Protein 4RTF (pdb70)

Solvent-accessible surface area: 15573 Å² total; per-residue (Å²): 171,6,5,0,5,20,11,11,17,31,60,0,4,6,0,0,28,82,77,64,96,40,46,27,5,41,16,75,81,63,41,132,45,3,10,3,7,0,0,6,25,173,115,50,112,50,52,16,0,67,52,0,83,82,32,6,56,95,10,96,127,40,18,8,114,30,6,24,98,56,4,35,61,145,61,54,34,92,15,104,71,86,134,25,35,0,15,62,0,2,0,76,1,0,84,19,3,40,91,4,2,31,82,108,45,68,84,110,11,85,25,0,0,0,2,2,5,24,106,17,80,116,56,40,59,87,8,3,82,56,0,0,132,85,5,50,9,100,24,59,130,27,10,28,13,10,13,0,0,2,22,16,40,55,16,84,75,62,111,43,13,0,3,2,2,16,2,20,21,14,15,1,23,0,4,3,1,52,2,59,76,114,41,117,41,89,9,59,28,32,33,62,126,0,0,2,78,44,4,20,92,72,2,11,62,24,0,13,88,90,2,86,72,110,36,64,60,64,0,68,188,40,85,138,0,18,60,72,0,88,118,4,0,79,89,1,22,106,84,3,31,99,41,123,53,5,48,0,78,22,66,133,4,32,76,121,129,80,52,75,3,92,41,101,3,60,32,65,40,9,57,156,28,5,82,69,6,18,54,95,2,89,177,12,3,92,43,0,21,71,99,29,58,38,51,44,101,84,9,49,47,0,0,23,8,4,22,13,4,126,7,29,21,1,56,91,6,2,33,115,26,5,64,51,79,113,15,44,150,76,34,55,23,44,18,0,4,0,9,0,0,0,41,21,0,23,119,81,78

Sequence (349 aa):
RAVGIDLGTTNSVVSVLEGGDPVVVANSEGSRTTPSIVAFARNGEVLVGQPAKNQAVTNVDRTVRSVKRHMGSDWSIEIDGKKYTAPEISARILMKLKRDAEAYLGEDITDAVITTPAYFNDAQRQATKDAGQIAGLNVLRIVNEPTAAALAYGLDKKEQRILVFDLGGGTFDVSLLEIGGVVEVRATSGDNHLGGDDWDQRVVDWLVDKFKGTSGIDLTKDKMAMQRLREAAEKAKIELSSSQSTSINLPYYITVDNPLFLDEQLTRAEFQRITQDLLDRTRKPFQSVIADTGISVSEIDHVVLVGGSTRMPAVTDLVKELTGGKEPNKGVNPDEVVAVGAALQAGVLK

Radius of gyration: 20.94 Å; Cα contacts (8 Å, |Δi|>4): 711; chains: 1; bounding box: 58×39×55 Å

Structure (mmCIF, N/CA/C/O backbone):
data_4RTF
#
_entry.id   4RTF
#
_cell.length_a   117.866
_cell.length_b   117.866
_cell.length_c   134.943
_cell.angle_alpha   90.00
_cell.angle_beta   90.00
_cell.angle_gamma   120.00
#
_symmetry.space_group_name_H-M   'P 64 2 2'
#
loop_
_entity.id
_entity.type
_entity.pdbx_description
1 polymer 'Chaperone protein DnaK'
2 non-polymer "ADENOSINE-5'-TRIPHOSPHATE"
3 non-polymer 'TETRAETHYLENE GLYCOL'
4 water water
#
loop_
_atom_site.group_PDB
_atom_site.id
_atom_site.type_symbol
_atom_site.label_atom_id
_atom_site.label_alt_id
_atom_site.label_comp_id
_atom_site.label_asym_id
_atom_site.label_entity_id
_atom_site.label_seq_id
_atom_site.pdbx_PDB_ins_code
_atom_site.Cartn_x
_atom_site.Cartn_y
_atom_site.Cartn_z
_atom_site.occupancy
_atom_site.B_iso_or_equiv
_atom_site.auth_seq_id
_atom_site.auth_comp_id
_atom_site.auth_asym_id
_atom_site.auth_atom_id
_atom_site.pdbx_PDB_model_num
ATOM 1 N N . ARG A 1 35 ? 55.683 -34.101 -7.436 1.00 97.89 3 ARG D N 1
ATOM 2 C CA . ARG A 1 35 ? 55.106 -33.194 -6.390 1.00 96.95 3 ARG D CA 1
ATOM 3 C C . ARG A 1 35 ? 55.554 -31.742 -6.555 1.00 95.17 3 ARG D C 1
ATOM 4 O O . ARG A 1 35 ? 54.819 -30.825 -6.168 1.00 101.18 3 ARG D O 1
ATOM 12 N N . ALA A 1 36 ? 56.772 -31.529 -7.064 1.00 87.81 4 ALA D N 1
ATOM 13 C CA . ALA A 1 36 ? 57.315 -30.175 -7.208 1.00 84.53 4 ALA D CA 1
ATOM 14 C C . ALA A 1 36 ? 56.889 -29.551 -8.556 1.00 78.97 4 ALA D C 1
ATOM 15 O O . ALA A 1 36 ? 57.237 -30.093 -9.600 1.00 75.57 4 ALA D O 1
ATOM 17 N N . VAL A 1 37 ? 56.120 -28.450 -8.552 1.00 74.96 5 VAL D N 1
ATOM 18 C CA . VAL A 1 37 ? 55.716 -27.920 -9.850 1.00 71.85 5 VAL D CA 1
ATOM 19 C C . VAL A 1 37 ? 56.004 -26.437 -10.029 1.00 72.88 5 VAL D C 1
ATOM 20 O O . VAL A 1 37 ? 55.907 -25.635 -9.074 1.00 72.18 5 VAL D O 1
ATOM 24 N N . GLY A 1 38 ? 56.373 -26.089 -11.267 1.00 72.73 6 GLY D N 1
ATOM 25 C CA . GLY A 1 38 ? 56.668 -24.695 -11.641 1.00 72.29 6 GLY D CA 1
ATOM 26 C C . GLY A 1 38 ? 55.710 -24.171 -12.705 1.00 72.27 6 GLY D C 1
ATOM 27 O O . GLY A 1 38 ? 55.284 -24.926 -13.596 1.00 75.50 6 GLY D O 1
ATOM 28 N N . ILE A 1 39 ? 55.375 -22.883 -12.631 1.00 67.36 7 ILE D N 1
ATOM 29 C CA . ILE A 1 39 ? 54.449 -22.284 -13.595 1.00 63.90 7 ILE D CA 1
ATOM 30 C C . ILE A 1 39 ? 54.879 -20.954 -14.233 1.00 62.70 7 ILE D C 1
ATOM 31 O O . ILE A 1 39 ? 55.218 -20.008 -13.512 1.00 60.71 7 ILE D O 1
ATOM 36 N N . ASP A 1 40 ? 54.896 -20.930 -15.580 1.00 59.88 8 ASP D N 1
ATOM 37 C CA . ASP A 1 40 ? 55.216 -19.745 -16.381 1.00 56.37 8 ASP D CA 1
ATOM 38 C C . ASP A 1 40 ? 53.869 -19.160 -16.730 1.00 55.83 8 ASP D C 1
ATOM 39 O O . ASP A 1 40 ? 53.149 -19.705 -17.574 1.00 56.32 8 ASP D O 1
ATOM 44 N N . LEU A 1 41 ? 53.539 -18.052 -16.079 1.00 53.62 9 LEU D N 1
ATOM 45 C CA . LEU A 1 41 ? 52.271 -17.399 -16.285 1.00 52.76 9 LEU D CA 1
ATOM 46 C C . LEU A 1 41 ? 52.588 -16.243 -17.201 1.00 52.38 9 LEU D C 1
ATOM 47 O O . LEU A 1 41 ? 52.833 -15.105 -16.738 1.00 50.93 9 LEU D O 1
ATOM 52 N N . GLY A 1 42 ? 52.584 -16.536 -18.504 1.00 50.89 10 GLY D N 1
ATOM 53 C CA . GLY A 1 42 ? 52.921 -15.548 -19.530 1.00 48.87 10 GLY D CA 1
ATOM 54 C C . GLY A 1 42 ? 51.835 -14.597 -19.993 1.00 48.88 10 GLY D C 1
ATOM 55 O O . GLY A 1 42 ? 50.644 -14.875 -19.904 1.00 50.56 10 GLY D O 1
ATOM 56 N N . THR A 1 43 ? 52.250 -13.456 -20.503 1.00 48.02 11 THR D N 1
ATOM 57 C CA . THR A 1 43 ? 51.299 -12.502 -21.036 1.00 48.02 11 THR D CA 1
ATOM 58 C C . THR A 1 43 ? 50.384 -13.197 -22.073 1.00 51.25 11 THR D C 1
ATOM 59 O O . THR A 1 43 ? 49.167 -13.098 -21.988 1.00 52.19 11 THR D O 1
ATOM 63 N N . THR A 1 44 ? 50.958 -13.942 -23.029 1.00 51.80 12 THR D N 1
ATOM 64 C CA . THR A 1 44 ? 50.124 -14.559 -24.081 1.00 50.96 12 THR D CA 1
ATOM 65 C C . THR A 1 44 ? 49.978 -16.079 -23.993 1.00 49.70 12 THR D C 1
ATOM 66 O O . THR A 1 44 ? 49.020 -16.658 -24.511 1.00 46.23 12 THR D O 1
ATOM 70 N N . ASN A 1 45 ? 50.942 -16.714 -23.340 1.00 49.01 13 ASN D N 1
ATOM 71 C CA . ASN A 1 45 ? 50.919 -18.169 -23.135 1.00 51.51 13 ASN D CA 1
ATOM 72 C C . ASN A 1 45 ? 51.503 -18.551 -21.803 1.00 52.95 13 ASN D C 1
ATOM 73 O O . ASN A 1 45 ? 52.507 -17.975 -21.356 1.00 49.73 13 ASN D O 1
ATOM 78 N N . SER A 1 46 ? 50.893 -19.568 -21.210 1.00 52.89 14 SER D N 1
ATOM 79 C CA . SER A 1 46 ? 51.352 -20.096 -19.974 1.00 54.42 14 SER D CA 1
ATOM 80 C C . SER A 1 46 ? 51.713 -21.566 -20.185 1.00 63.49 14 SER D C 1
ATOM 81 O O . SER A 1 46 ? 51.252 -22.238 -21.136 1.00 62.91 14 SER D O 1
ATOM 84 N N . VAL A 1 47 ? 52.617 -22.049 -19.348 1.00 62.00 15 VAL D N 1
ATOM 85 C CA . VAL A 1 47 ? 52.984 -23.440 -19.401 1.00 59.81 15 VAL D CA 1
ATOM 86 C C . VAL A 1 47 ? 53.327 -23.929 -18.001 1.00 66.30 15 VAL D C 1
ATOM 87 O O . VAL A 1 47 ? 53.723 -23.134 -17.139 1.00 61.59 15 VAL D O 1
ATOM 91 N N . VAL A 1 48 ? 53.145 -25.237 -17.789 1.00 69.09 16 VAL D N 1
ATOM 92 C CA . VAL A 1 48 ? 53.362 -25.843 -16.489 1.00 70.49 16 VAL D CA 1
ATOM 93 C C . VAL A 1 48 ? 54.313 -27.027 -16.508 1.00 73.98 16 VAL D C 1
ATOM 94 O O . VAL A 1 48 ? 54.120 -27.990 -17.262 1.00 78.79 16 VAL D O 1
ATOM 98 N N . SER A 1 49 ? 55.345 -26.950 -15.673 1.00 72.04 17 SER D N 1
ATOM 99 C CA . SER A 1 49 ? 56.323 -28.026 -15.592 1.00 71.85 17 SER D CA 1
ATOM 100 C C . SER A 1 49 ? 56.374 -28.700 -14.224 1.00 78.43 17 SER D C 1
ATOM 101 O O . SER A 1 49 ? 56.252 -28.038 -13.166 1.00 81.35 17 SER D O 1
ATOM 104 N N . VAL A 1 50 ? 56.564 -30.019 -14.238 1.00 80.23 18 VAL D N 1
ATOM 105 C CA . VAL A 1 50 ? 56.702 -30.782 -12.979 1.00 79.89 18 VAL D CA 1
ATOM 106 C C . VAL A 1 50 ? 58.008 -31.567 -13.068 1.00 79.08 18 VAL D C 1
ATOM 107 O O . VAL A 1 50 ? 58.461 -31.906 -14.182 1.00 74.49 18 VAL D O 1
ATOM 111 N N . LEU A 1 51 ? 58.618 -31.835 -11.913 1.00 79.94 19 LEU D N 1
ATOM 112 C CA . LEU A 1 51 ? 59.853 -32.630 -11.861 1.00 81.53 19 LEU D CA 1
ATOM 113 C C . LEU A 1 51 ? 59.552 -34.118 -11.753 1.00 85.50 19 LEU D C 1
ATOM 114 O O . LEU A 1 51 ? 58.499 -34.494 -11.256 1.00 91.98 19 LEU D O 1
ATOM 119 N N . GLU A 1 52 ? 60.462 -34.956 -12.246 1.00 87.92 20 GLU D N 1
ATOM 120 C CA . GLU A 1 52 ? 60.350 -36.416 -12.114 1.00 95.48 20 GLU D CA 1
ATOM 121 C C . GLU A 1 52 ? 61.806 -36.726 -11.968 1.00 100.17 20 GLU D C 1
ATOM 122 O O . GLU A 1 52 ? 62.589 -36.271 -12.811 1.00 102.34 20 GLU D O 1
ATOM 128 N N . GLY A 1 53 ? 62.191 -37.476 -10.929 1.00 97.49 21 GLY D N 1
ATOM 129 C CA . GLY A 1 53 ? 63.619 -37.673 -10.672 1.00 98.94 21 GLY D CA 1
ATOM 130 C C . GLY A 1 53 ? 64.048 -36.225 -10.430 1.00 106.29 21 GLY D C 1
ATOM 131 O O . GLY A 1 53 ? 63.243 -35.417 -9.936 1.00 109.84 21 GLY D O 1
ATOM 132 N N . GLY A 1 54 ? 65.274 -35.849 -10.786 1.00 104.17 22 GLY D N 1
ATOM 133 C CA . GLY A 1 54 ? 65.668 -34.440 -10.624 1.00 100.98 22 GLY D CA 1
ATOM 134 C C . GLY A 1 54 ? 65.430 -33.743 -11.959 1.00 98.61 22 GLY D C 1
ATOM 135 O O . GLY A 1 54 ? 65.997 -32.668 -12.241 1.00 90.46 22 GLY D O 1
ATOM 136 N N . ASP A 1 55 ? 64.549 -34.357 -12.756 1.00 95.46 23 ASP D N 1
ATOM 137 C CA . ASP A 1 55 ? 64.260 -33.937 -14.134 1.00 88.55 23 ASP D CA 1
ATOM 138 C C . ASP A 1 55 ? 62.910 -33.302 -14.557 1.00 81.76 23 ASP D C 1
ATOM 139 O O . ASP A 1 55 ? 61.865 -33.951 -14.539 1.00 83.23 23 ASP D O 1
ATOM 144 N N . PRO A 1 56 ? 62.970 -32.049 -15.029 1.00 73.06 24 PRO D N 1
ATOM 145 C CA . PRO A 1 56 ? 61.811 -31.309 -15.450 1.00 69.44 24 PRO D CA 1
ATOM 146 C C . PRO A 1 56 ? 61.120 -31.889 -16.679 1.00 70.35 24 PRO D C 1
ATOM 147 O O . PRO A 1 56 ? 61.763 -32.322 -17.634 1.00 73.60 24 PRO D O 1
ATOM 151 N N . VAL A 1 57 ? 59.801 -31.917 -16.615 1.00 69.96 25 VAL D N 1
ATOM 152 C CA . VAL A 1 57 ? 58.947 -32.404 -17.669 1.00 66.11 25 VAL D CA 1
ATOM 153 C C . VAL A 1 57 ? 57.916 -31.314 -17.942 1.00 66.73 25 VAL D C 1
ATOM 154 O O . VAL A 1 57 ? 57.418 -30.665 -17.017 1.00 72.60 25 VAL D O 1
ATOM 158 N N . VAL A 1 58 ? 57.632 -31.071 -19.213 1.00 64.75 26 VAL D N 1
ATOM 159 C CA . VAL A 1 58 ? 56.707 -30.030 -19.569 1.00 63.40 26 VAL D CA 1
ATOM 160 C C . VAL A 1 58 ? 55.359 -30.634 -19.927 1.00 65.45 26 VAL D C 1
ATOM 161 O O . VAL A 1 58 ? 55.189 -31.216 -20.967 1.00 67.46 26 VAL D O 1
ATOM 165 N N . VAL A 1 59 ? 54.389 -30.456 -19.051 1.00 67.05 27 VAL D N 1
ATOM 166 C CA . VAL A 1 59 ? 53.084 -31.076 -19.216 1.00 67.67 27 VAL D CA 1
ATOM 167 C C . VAL A 1 59 ? 52.289 -30.573 -20.383 1.00 65.15 27 VAL D C 1
ATOM 168 O O . VAL A 1 59 ? 52.448 -29.427 -20.785 1.00 64.89 27 VAL D O 1
ATOM 172 N N . ALA A 1 60 ? 51.473 -31.461 -20.952 1.00 67.32 28 ALA D N 1
ATOM 173 C CA . ALA A 1 60 ? 50.595 -31.117 -22.067 1.00 69.14 28 ALA D CA 1
ATOM 174 C C . ALA A 1 60 ? 49.192 -30.857 -21.540 1.00 74.62 28 ALA D C 1
ATOM 175 O O . ALA A 1 60 ? 48.690 -31.586 -20.667 1.00 77.38 28 ALA D O 1
ATOM 177 N N . ASN A 1 61 ? 48.565 -29.815 -22.078 1.00 73.15 29 ASN D N 1
ATOM 178 C CA . ASN A 1 61 ? 47.218 -29.425 -21.678 1.00 76.54 29 ASN D CA 1
ATOM 179 C C . ASN A 1 61 ? 46.191 -30.422 -22.210 1.00 77.29 29 ASN D C 1
ATOM 180 O O . ASN A 1 61 ? 46.529 -31.317 -22.985 1.00 78.07 29 ASN D O 1
ATOM 185 N N . SER A 1 62 ? 44.938 -30.247 -21.814 1.00 79.37 30 SER D N 1
ATOM 186 C CA . SER A 1 62 ? 43.862 -31.126 -22.249 1.00 84.02 30 SER D CA 1
ATOM 187 C C . SER A 1 62 ? 43.605 -31.070 -23.765 1.00 84.60 30 SER D C 1
ATOM 188 O O . SER A 1 62 ? 42.745 -31.777 -24.284 1.00 84.61 30 SER D O 1
ATOM 191 N N . GLU A 1 63 ? 44.322 -30.216 -24.478 1.00 84.27 31 GLU D N 1
ATOM 192 C CA . GLU A 1 63 ? 44.112 -30.125 -25.921 1.00 84.96 31 GLU D CA 1
ATOM 193 C C . GLU A 1 63 ? 45.301 -30.713 -26.633 1.00 77.76 31 GLU D C 1
ATOM 194 O O . GLU A 1 63 ? 45.389 -30.645 -27.854 1.00 69.93 31 GLU D O 1
ATOM 200 N N . GLY A 1 64 ? 46.231 -31.255 -25.856 1.00 73.80 32 GLY D N 1
ATOM 201 C CA . GLY A 1 64 ? 47.430 -31.850 -26.419 1.00 72.30 32 GLY D CA 1
ATOM 202 C C . GLY A 1 64 ? 48.596 -30.915 -26.699 1.00 71.55 32 GLY D C 1
ATOM 203 O O . GLY A 1 64 ? 49.512 -31.287 -27.417 1.00 71.32 32 GLY D O 1
ATOM 204 N N . SER A 1 65 ? 48.580 -29.707 -26.136 1.00 70.55 33 SER D N 1
ATOM 205 C CA . SER A 1 65 ? 49.668 -28.740 -26.337 1.00 62.84 33 SER D CA 1
ATOM 206 C C . SER A 1 65 ? 50.425 -28.405 -25.064 1.00 63.01 33 SER D C 1
ATOM 207 O O . SER A 1 65 ? 49.856 -28.346 -23.978 1.00 65.95 33 SER D O 1
ATOM 210 N N . ARG A 1 66 ? 51.717 -28.167 -25.212 1.00 60.76 34 ARG D N 1
ATOM 211 C CA . ARG A 1 66 ? 52.545 -27.782 -24.079 1.00 58.68 34 ARG D CA 1
ATOM 212 C C . ARG A 1 66 ? 52.457 -26.287 -23.752 1.00 57.29 34 ARG D C 1
ATOM 213 O O . ARG A 1 66 ? 53.127 -25.790 -22.850 1.00 57.75 34 ARG D O 1
ATOM 221 N N . THR A 1 67 ? 51.637 -25.572 -24.504 1.00 53.59 35 THR D N 1
ATOM 222 C CA . THR A 1 67 ? 51.423 -24.140 -24.296 1.00 49.06 35 THR D CA 1
ATOM 223 C C . THR A 1 67 ? 49.929 -23.935 -24.323 1.00 48.83 35 THR D C 1
ATOM 224 O O . THR A 1 67 ? 49.201 -24.480 -25.160 1.00 48.64 35 THR D O 1
ATOM 228 N N . THR A 1 68 ? 49.499 -23.109 -23.396 1.00 48.85 36 THR D N 1
ATOM 229 C CA . THR A 1 68 ? 48.142 -22.792 -23.177 1.00 50.18 36 THR D CA 1
ATOM 230 C C . THR A 1 68 ? 48.061 -21.269 -23.237 1.00 52.14 36 THR D C 1
ATOM 231 O O . THR A 1 68 ? 48.710 -20.564 -22.438 1.00 50.79 36 THR D O 1
ATOM 235 N N . PRO A 1 69 ? 47.319 -20.745 -24.234 1.00 52.23 37 PRO D N 1
ATOM 236 C CA . PRO A 1 69 ? 47.128 -19.301 -24.374 1.00 51.27 37 PRO D CA 1
ATOM 237 C C . PRO A 1 69 ? 46.568 -18.722 -23.080 1.00 51.50 37 PRO D C 1
ATOM 238 O O . PRO A 1 69 ? 45.717 -19.340 -22.449 1.00 53.80 37 PRO D O 1
ATOM 242 N N . SER A 1 70 ? 47.052 -17.554 -22.688 1.00 50.41 38 SER D N 1
ATOM 243 C CA . SER A 1 70 ? 46.596 -16.891 -21.458 1.00 47.82 38 SER D CA 1
ATOM 244 C C . SER A 1 70 ? 45.363 -16.086 -21.772 1.00 49.04 38 SER D C 1
ATOM 245 O O . SER A 1 70 ? 45.372 -14.860 -21.707 1.00 49.65 38 SER D O 1
ATOM 248 N N . ILE A 1 71 ? 44.287 -16.763 -22.122 1.00 50.38 39 ILE D N 1
ATOM 249 C CA . ILE A 1 71 ? 43.073 -16.044 -22.490 1.00 51.83 39 ILE D CA 1
ATOM 250 C C . ILE A 1 71 ? 41.913 -16.635 -21.763 1.00 54.27 39 ILE D C 1
ATOM 251 O O . ILE A 1 71 ? 41.729 -17.851 -21.772 1.00 61.33 39 ILE D O 1
ATOM 256 N N . VAL A 1 72 ? 41.095 -15.785 -21.181 1.00 54.47 40 VAL D N 1
ATOM 257 C CA . VAL A 1 72 ? 39.964 -16.267 -20.430 1.00 57.11 40 VAL D CA 1
ATOM 258 C C . VAL A 1 72 ? 38.724 -15.647 -21.034 1.00 59.49 40 VAL D C 1
ATOM 259 O O . VAL A 1 72 ? 38.740 -14.448 -21.350 1.00 58.28 40 VAL D O 1
ATOM 263 N N . ALA A 1 73 ? 37.670 -16.448 -21.232 1.00 62.75 41 ALA D N 1
ATOM 264 C CA . ALA A 1 73 ? 36.407 -15.906 -21.789 1.00 66.76 41 ALA D CA 1
ATOM 265 C C . ALA A 1 73 ? 35.100 -16.506 -21.232 1.00 71.40 41 ALA D C 1
ATOM 266 O O . ALA A 1 73 ? 35.052 -17.676 -20.842 1.00 73.53 41 ALA D O 1
ATOM 268 N N . PHE A 1 74 ? 34.045 -15.694 -21.225 1.00 74.14 42 PHE D N 1
ATOM 269 C CA . PHE A 1 74 ? 32.737 -16.099 -20.705 1.00 82.30 42 PHE D CA 1
ATOM 270 C C . PHE A 1 74 ? 31.706 -16.183 -21.805 1.00 88.10 42 PHE D C 1
ATOM 271 O O . PHE A 1 74 ? 31.319 -15.160 -22.367 1.00 91.90 42 PHE D O 1
ATOM 279 N N . ALA A 1 75 ? 31.233 -17.394 -22.086 1.00 92.59 43 ALA D N 1
ATOM 280 C CA . ALA A 1 75 ? 30.257 -17.596 -23.149 1.00 94.09 43 ALA D CA 1
ATOM 281 C C . ALA A 1 75 ? 29.013 -16.837 -22.743 1.00 97.29 43 ALA D C 1
ATOM 282 O O . ALA A 1 75 ? 28.847 -16.509 -21.566 1.00 99.46 43 ALA D O 1
ATOM 284 N N . ARG A 1 76 ? 28.171 -16.531 -23.732 1.00 98.99 44 ARG D N 1
ATOM 285 C CA . ARG A 1 76 ? 26.828 -15.993 -23.524 1.00 104.55 44 ARG D CA 1
ATOM 286 C C . ARG A 1 76 ? 25.902 -17.053 -22.946 1.00 107.60 44 ARG D C 1
ATOM 287 O O . ARG A 1 76 ? 24.915 -17.447 -23.559 1.00 111.00 44 ARG D O 1
ATOM 295 N N . ASN A 1 77 ? 26.269 -17.514 -21.758 1.00 108.10 45 ASN D N 1
ATOM 296 C CA . ASN A 1 77 ? 25.542 -18.526 -21.011 1.00 113.43 45 ASN D CA 1
ATOM 297 C C . ASN A 1 77 ? 26.089 -18.626 -19.587 1.00 114.21 45 ASN D C 1
ATOM 298 O O . ASN A 1 77 ? 25.321 -18.764 -18.628 1.00 121.06 45 ASN D O 1
ATOM 303 N N . GLY A 1 78 ? 27.410 -18.514 -19.452 1.00 109.07 46 GLY D N 1
ATOM 304 C CA . GLY A 1 78 ? 28.049 -18.582 -18.148 1.00 110.49 46 GLY D CA 1
ATOM 305 C C . GLY A 1 78 ? 29.149 -19.613 -17.997 1.00 109.80 46 GLY D C 1
ATOM 306 O O . GLY A 1 78 ? 29.706 -19.755 -16.908 1.00 111.66 46 GLY D O 1
ATOM 307 N N . GLU A 1 79 ? 29.435 -20.362 -19.065 1.00 109.49 47 GLU D N 1
ATOM 308 C CA . GLU A 1 79 ? 30.575 -21.292 -19.079 1.00 104.75 47 GLU D CA 1
ATOM 309 C C . GLU A 1 79 ? 31.876 -20.571 -19.392 1.00 94.11 47 GLU D C 1
ATOM 310 O O . GLU A 1 79 ? 31.947 -19.754 -20.306 1.00 89.35 47 GLU D O 1
ATOM 316 N N . VAL A 1 80 ? 32.887 -20.849 -18.580 1.00 88.81 48 VAL D N 1
ATOM 317 C CA . VAL A 1 80 ? 34.178 -20.215 -18.728 1.00 83.99 48 VAL D CA 1
ATOM 318 C C . VAL A 1 80 ? 35.045 -21.055 -19.635 1.00 84.57 48 VAL D C 1
ATOM 319 O O . VAL A 1 80 ? 35.183 -22.263 -19.430 1.00 91.01 48 VAL D O 1
ATOM 323 N N . LEU A 1 81 ? 35.615 -20.406 -20.643 1.00 78.97 49 LEU D N 1
ATOM 324 C CA . LEU A 1 81 ? 36.486 -21.052 -21.587 1.00 76.04 49 LEU D CA 1
ATOM 325 C C . LEU A 1 81 ? 37.850 -20.477 -21.318 1.00 74.66 49 LEU D C 1
ATOM 326 O O . LEU A 1 81 ? 38.009 -19.249 -21.199 1.00 78.25 49 LEU D O 1
ATOM 331 N N . VAL A 1 82 ? 38.840 -21.347 -21.238 1.00 68.77 50 VAL D N 1
ATOM 332 C CA . VAL A 1 82 ? 40.180 -20.893 -20.965 1.00 64.91 50 VAL D CA 1
ATOM 333 C C . VAL A 1 82 ? 41.127 -21.519 -21.976 1.00 66.92 50 VAL D C 1
ATOM 334 O O . VAL A 1 82 ? 40.992 -22.697 -22.304 1.00 69.79 50 VAL D O 1
ATOM 338 N N . GLY A 1 83 ? 42.074 -20.735 -22.479 1.00 62.98 51 GLY D N 1
ATOM 339 C CA . GLY A 1 83 ? 43.051 -21.250 -23.435 1.00 61.84 51 GLY D CA 1
ATOM 340 C C . GLY A 1 83 ? 42.631 -21.225 -24.899 1.00 62.74 51 GLY D C 1
ATOM 341 O O . GLY A 1 83 ? 41.871 -20.357 -25.350 1.00 58.05 51 GLY D O 1
ATOM 342 N N . GLN A 1 84 ? 43.114 -22.203 -25.652 1.00 63.44 52 GLN D N 1
ATOM 343 C CA . GLN A 1 84 ? 42.796 -22.252 -27.075 1.00 63.98 52 GLN D CA 1
ATOM 344 C C . GLN A 1 84 ? 41.285 -22.095 -27.383 1.00 66.22 52 GLN D C 1
ATOM 345 O O . GLN A 1 84 ? 40.924 -21.408 -28.339 1.00 64.11 52 GLN D O 1
ATOM 351 N N . PRO A 1 85 ? 40.401 -22.725 -26.574 1.00 70.26 53 PRO D N 1
ATOM 352 C CA . PRO A 1 85 ? 38.973 -22.566 -26.858 1.00 71.39 53 PRO D CA 1
ATOM 353 C C . PRO A 1 85 ? 38.522 -21.121 -26.624 1.00 72.35 53 PRO D C 1
ATOM 354 O O . PRO A 1 85 ? 37.517 -20.687 -27.195 1.00 79.86 53 PRO D O 1
ATOM 358 N N . ALA A 1 86 ? 39.269 -20.376 -25.816 1.00 64.67 54 ALA D N 1
ATOM 359 C CA . ALA A 1 86 ? 38.942 -18.980 -25.603 1.00 61.30 54 ALA D CA 1
ATOM 360 C C . ALA A 1 86 ? 39.464 -18.216 -26.817 1.00 58.04 54 ALA D C 1
ATOM 361 O O . ALA A 1 86 ? 38.747 -17.436 -27.435 1.00 57.93 54 ALA D O 1
ATOM 363 N N . LYS A 1 87 ? 40.715 -18.464 -27.181 1.00 56.04 55 LYS D N 1
ATOM 364 C CA . LYS A 1 87 ? 41.326 -17.785 -28.315 1.00 54.08 55 LYS D CA 1
ATOM 365 C C . LYS A 1 87 ? 40.516 -17.994 -29.583 1.00 56.98 55 LYS D C 1
ATOM 366 O O . LYS A 1 87 ? 40.325 -17.049 -30.352 1.00 55.74 55 LYS D O 1
ATOM 372 N N . ASN A 1 88 ? 40.001 -19.201 -29.795 1.00 57.64 56 ASN D N 1
ATOM 373 C CA . ASN A 1 88 ? 39.238 -19.430 -31.011 1.00 65.79 56 ASN D CA 1
ATOM 374 C C . ASN A 1 88 ? 38.039 -18.492 -31.203 1.00 71.73 56 ASN D C 1
ATOM 375 O O . ASN A 1 88 ? 37.684 -18.153 -32.338 1.00 72.63 56 ASN D O 1
ATOM 380 N N . GLN A 1 89 ? 37.433 -18.066 -30.097 1.00 72.11 57 GLN D N 1
ATOM 381 C CA . GLN A 1 89 ? 36.220 -17.259 -30.149 1.00 70.76 57 GLN D CA 1
ATOM 382 C C . GLN A 1 89 ? 36.384 -15.810 -29.713 1.00 70.77 57 GLN D C 1
ATOM 383 O O . GLN A 1 89 ? 35.422 -15.030 -29.716 1.00 70.00 57 GLN D O 1
ATOM 389 N N . ALA A 1 90 ? 37.610 -15.452 -29.352 1.00 69.08 58 ALA D N 1
ATOM 390 C CA . ALA A 1 90 ? 37.926 -14.089 -28.945 1.00 66.41 58 ALA D CA 1
ATOM 391 C C . ALA A 1 90 ? 37.278 -13.041 -29.834 1.00 67.86 58 ALA D C 1
ATOM 392 O O . ALA A 1 90 ? 36.715 -12.067 -29.337 1.00 73.44 58 ALA D O 1
ATOM 394 N N . VAL A 1 91 ? 37.337 -13.246 -31.145 1.00 70.14 59 VAL D N 1
ATOM 395 C CA . VAL A 1 91 ? 36.800 -12.248 -32.089 1.00 75.16 59 VAL D CA 1
ATOM 396 C C . VAL A 1 91 ? 35.259 -12.160 -32.240 1.00 78.73 59 VAL D C 1
ATOM 397 O O . VAL A 1 91 ? 34.699 -11.087 -32.487 1.00 79.05 59 VAL D O 1
ATOM 401 N N . THR A 1 92 ? 34.574 -13.278 -32.070 1.00 78.96 60 THR D N 1
ATOM 402 C CA . THR A 1 92 ? 33.124 -13.272 -32.171 1.00 78.59 60 THR D CA 1
ATOM 403 C C . THR A 1 92 ? 32.476 -12.942 -30.831 1.00 82.02 60 THR D C 1
ATOM 404 O O . THR A 1 92 ? 31.251 -12.772 -30.743 1.00 85.37 60 THR D O 1
ATOM 408 N N . ASN A 1 93 ? 33.299 -12.879 -29.786 1.00 81.46 61 ASN D N 1
ATOM 409 C CA . ASN A 1 93 ? 32.824 -12.574 -28.439 1.00 83.35 61 ASN D CA 1
ATOM 410 C C . ASN A 1 93 ? 33.808 -11.642 -27.727 1.00 83.14 61 ASN D C 1
ATOM 411 O O . ASN A 1 93 ? 34.152 -11.825 -26.555 1.00 81.42 61 ASN D O 1
ATOM 416 N N . VAL A 1 94 ? 34.236 -10.627 -28.464 1.00 84.86 62 VAL D N 1
ATOM 417 C CA . VAL A 1 94 ? 35.200 -9.634 -28.007 1.00 83.09 62 VAL D CA 1
ATOM 418 C C . VAL A 1 94 ? 34.967 -9.134 -26.582 1.00 82.48 62 VAL D C 1
ATOM 419 O O . VAL A 1 94 ? 35.862 -9.195 -25.737 1.00 82.66 62 VAL D O 1
ATOM 423 N N . ASP A 1 95 ? 33.756 -8.653 -26.337 1.00 83.00 63 ASP D N 1
ATOM 424 C CA . ASP A 1 95 ? 33.389 -8.048 -25.061 1.00 85.00 63 ASP D CA 1
ATOM 425 C C . ASP A 1 95 ? 33.433 -8.887 -23.813 1.00 85.90 63 ASP D C 1
ATOM 426 O O . ASP A 1 95 ? 33.451 -8.350 -22.707 1.00 87.58 63 ASP D O 1
ATOM 431 N N . ARG A 1 96 ? 33.436 -10.202 -23.986 1.00 80.52 64 ARG D N 1
ATOM 432 C CA . ARG A 1 96 ? 33.492 -11.105 -22.856 1.00 73.33 64 ARG D CA 1
ATOM 433 C C . ARG A 1 96 ? 34.780 -11.900 -22.861 1.00 68.69 64 ARG D C 1
ATOM 434 O O . ARG A 1 96 ? 34.876 -12.913 -22.176 1.00 69.42 64 ARG D O 1
ATOM 442 N N . THR A 1 97 ? 35.760 -11.452 -23.646 1.00 64.25 65 THR D N 1
ATOM 443 C CA . THR A 1 97 ? 37.041 -12.139 -23.757 1.00 61.20 65 THR D CA 1
ATOM 444 C C . THR A 1 97 ? 38.131 -11.206 -23.240 1.00 61.80 65 THR D C 1
ATOM 445 O O . THR A 1 97 ? 38.192 -10.027 -23.631 1.00 67.11 65 THR D O 1
ATOM 449 N N . VAL A 1 98 ? 38.984 -11.736 -22.363 1.00 58.60 66 VAL D N 1
ATOM 450 C CA . VAL A 1 98 ? 40.072 -10.983 -21.737 1.00 54.82 66 VAL D CA 1
ATOM 451 C C . VAL A 1 98 ? 41.435 -11.514 -22.170 1.00 54.16 66 VAL D C 1
ATOM 452 O O . VAL A 1 98 ? 41.789 -12.658 -21.852 1.00 58.21 66 VAL D O 1
ATOM 456 N N . ARG A 1 99 ? 42.206 -10.700 -22.875 1.00 50.92 67 ARG D N 1
ATOM 457 C CA . ARG A 1 99 ? 43.522 -11.130 -23.333 1.00 49.45 67 ARG D CA 1
ATOM 458 C C . ARG A 1 99 ? 44.528 -10.257 -22.627 1.00 50.39 67 ARG D C 1
ATOM 459 O O . ARG A 1 99 ? 44.229 -9.128 -22.294 1.00 50.47 67 AR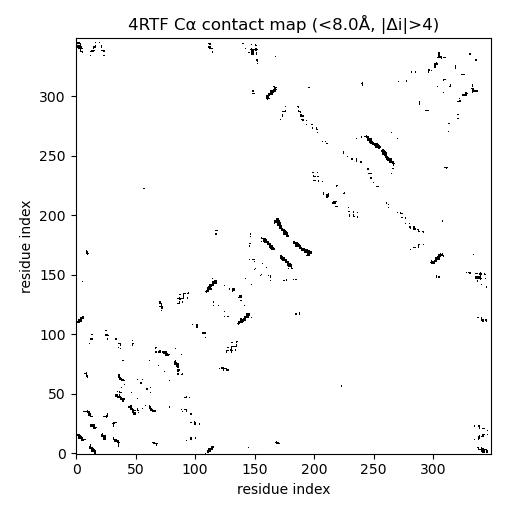G D O 1
ATOM 467 N N . SER A 1 100 ? 45.730 -10.767 -22.409 1.00 51.94 68 SER D N 1
ATOM 468 C CA . SER A 1 100 ? 46.759 -9.993 -21.730 1.00 53.40 68 SER D CA 1
ATOM 469 C C . SER A 1 100 ? 46.324 -9.446 -20.360 1.00 52.55 68 SER D C 1
ATOM 470 O O . SER A 1 100 ? 46.748 -8.368 -19.933 1.00 51.68 68 SER D O 1
ATOM 473 N N . VAL A 1 101 ? 45.474 -10.181 -19.658 1.00 55.72 69 VAL D N 1
ATOM 474 C CA . VAL A 1 101 ? 45.110 -9.757 -18.293 1.00 56.21 69 VAL D CA 1
ATOM 475 C C . VAL A 1 101 ? 46.398 -9.534 -17.467 1.00 54.50 69 VAL D C 1
ATOM 476 O O . VAL A 1 101 ? 46.426 -8.680 -16.589 1.00 55.84 69 VAL D O 1
ATOM 480 N N . LYS A 1 102 ? 47.475 -10.258 -17.776 1.00 51.45 70 LYS D N 1
ATOM 481 C CA . LYS A 1 102 ? 48.743 -10.056 -17.051 1.00 52.64 70 LYS D CA 1
ATOM 482 C C . LYS A 1 102 ? 49.190 -8.594 -17.043 1.00 55.52 70 LYS D C 1
ATOM 483 O O . LYS A 1 102 ? 49.772 -8.124 -16.075 1.00 62.14 70 LYS D O 1
ATOM 489 N N . ARG A 1 103 ? 48.899 -7.843 -18.096 1.00 57.86 71 ARG D N 1
ATOM 490 C CA . ARG A 1 103 ? 49.286 -6.425 -18.086 1.00 56.94 71 ARG D CA 1
ATOM 491 C C . ARG A 1 103 ? 48.579 -5.605 -17.009 1.00 61.17 71 ARG D C 1
ATOM 492 O O . ARG A 1 103 ? 48.986 -4.481 -16.742 1.00 64.58 71 ARG D O 1
ATOM 500 N N . HIS A 1 104 ? 47.549 -6.166 -16.371 1.00 63.66 72 HIS D N 1
ATOM 501 C CA . HIS A 1 104 ? 46.759 -5.419 -15.390 1.00 61.65 72 HIS D CA 1
ATOM 502 C C . HIS A 1 104 ? 47.021 -5.766 -13.943 1.00 65.85 72 HIS D C 1
ATOM 503 O O . HIS A 1 104 ? 46.673 -5.020 -13.042 1.00 74.02 72 HIS D O 1
ATOM 510 N N . MET A 1 105 ? 47.677 -6.885 -13.724 1.00 64.33 73 MET D N 1
ATOM 511 C CA . MET A 1 105 ? 47.909 -7.402 -12.394 1.00 63.51 73 MET D CA 1
ATOM 512 C C . MET A 1 105 ? 48.073 -6.509 -11.181 1.00 71.05 73 MET D C 1
ATOM 513 O O . MET A 1 105 ? 47.315 -6.642 -10.199 1.00 79.45 73 MET D O 1
ATOM 518 N N . GLY A 1 106 ? 49.011 -5.578 -11.193 1.00 70.29 74 GLY D N 1
ATOM 519 C CA . GLY A 1 106 ? 49.104 -4.753 -9.962 1.00 74.50 74 GLY D CA 1
ATOM 520 C C . GLY A 1 106 ? 48.113 -3.609 -9.932 1.00 73.34 74 GLY D C 1
ATOM 521 O O . GLY A 1 106 ? 48.450 -2.545 -9.455 1.00 78.16 74 GLY D O 1
ATOM 522 N N . SER A 1 107 ? 46.888 -3.837 -10.413 1.00 75.21 75 SER D N 1
ATOM 523 C CA . SER A 1 107 ? 45.873 -2.787 -10.514 1.00 75.44 75 SER D CA 1
ATOM 524 C C . SER A 1 107 ? 44.543 -3.118 -9.916 1.00 81.51 75 SER D C 1
ATOM 525 O O . SER A 1 107 ? 44.304 -4.232 -9.458 1.00 88.38 75 SER D O 1
ATOM 528 N N . ASP A 1 108 ? 43.660 -2.126 -9.996 1.00 86.31 76 ASP D N 1
ATOM 529 C CA . ASP A 1 108 ? 42.297 -2.219 -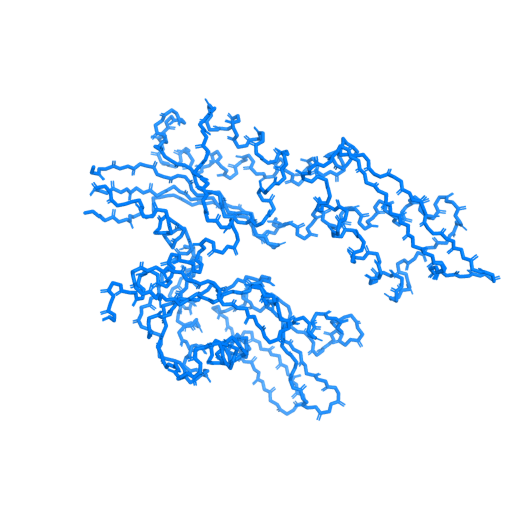9.510 1.00 84.80 76 ASP D CA 1
ATOM 530 C C . ASP A 1 108 ? 41.405 -2.504 -10.710 1.00 83.41 76 ASP D C 1
ATOM 531 O O . ASP A 1 108 ? 40.175 -2.413 -10.607 1.00 83.09 76 ASP D O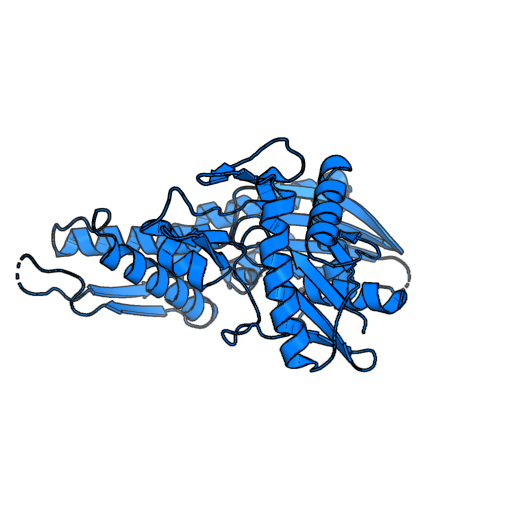 1
ATOM 536 N N . TRP A 1 109 ? 42.049 -2.800 -11.849 1.00 76.54 77 TRP D N 1
ATOM 537 C CA . TRP A 1 109 ? 41.369 -3.156 -13.097 1.00 74.74 77 TRP D CA 1
ATOM 538 C C . TRP A 1 109 ? 40.354 -4.254 -12.811 1.00 75.79 77 TRP D C 1
ATOM 539 O O . TRP A 1 109 ? 40.558 -5.069 -11.904 1.00 80.43 77 TRP D O 1
ATOM 550 N N . SER A 1 110 ? 39.272 -4.287 -13.579 1.00 73.57 78 SER D N 1
ATOM 551 C CA . SER A 1 110 ? 38.255 -5.308 -13.391 1.00 75.06 78 SER D CA 1
ATOM 552 C C . SER A 1 110 ? 37.365 -5.347 -14.596 1.00 74.91 78 SER D C 1
ATOM 553 O O . SER A 1 110 ? 37.285 -4.385 -15.359 1.00 74.75 78 SER D O 1
ATOM 556 N N . ILE A 1 111 ? 36.672 -6.456 -14.759 1.00 77.17 79 ILE D N 1
ATOM 557 C CA . ILE A 1 111 ? 35.758 -6.574 -15.875 1.00 81.06 79 ILE D CA 1
ATOM 558 C C . ILE A 1 111 ? 34.422 -7.052 -15.370 1.00 88.15 79 ILE D C 1
ATOM 559 O O . ILE A 1 111 ? 34.348 -7.993 -14.573 1.00 90.75 79 ILE D O 1
ATOM 564 N N . GLU A 1 112 ? 33.365 -6.397 -15.830 1.00 94.56 80 GLU D N 1
ATOM 565 C CA . GLU A 1 112 ? 32.041 -6.760 -15.376 1.00 98.47 80 GLU D CA 1
ATOM 566 C C . GLU A 1 112 ? 31.323 -7.739 -16.289 1.00 94.70 80 GLU D C 1
ATOM 567 O O . GLU A 1 112 ? 30.927 -7.396 -17.397 1.00 90.51 80 GLU D O 1
ATOM 573 N N . ILE A 1 113 ? 31.178 -8.967 -15.803 1.00 92.81 81 ILE D N 1
ATOM 574 C CA . ILE A 1 113 ? 30.480 -10.018 -16.527 1.00 92.58 81 ILE D CA 1
ATOM 575 C C . ILE A 1 113 ? 29.144 -10.307 -15.880 1.00 96.87 81 ILE D C 1
ATOM 576 O O . ILE A 1 113 ? 29.057 -11.070 -14.912 1.00 97.56 81 ILE D O 1
ATOM 580 N N . ASP A 1 114 ? 28.108 -9.680 -16.430 1.00 100.10 82 ASP D N 1
ATOM 581 C CA . ASP A 1 114 ? 26.753 -9.829 -15.934 1.00 106.21 82 ASP D CA 1
ATOM 582 C C . ASP A 1 114 ? 27.052 -9.588 -14.469 1.00 110.96 82 ASP D C 1
ATOM 583 O O . ASP A 1 114 ? 27.519 -8.516 -14.082 1.00 112.89 82 ASP D O 1
ATOM 588 N N . GLY A 1 115 ? 26.821 -10.622 -13.668 1.00 112.67 83 GLY D N 1
ATOM 589 C CA . GLY A 1 115 ? 26.778 -10.533 -12.224 1.00 114.90 83 GLY D CA 1
ATOM 590 C C . GLY A 1 115 ? 27.951 -9.927 -11.471 1.00 112.24 83 GLY D C 1
ATOM 591 O O . GLY A 1 115 ? 27.764 -8.963 -10.724 1.00 111.91 83 GLY D O 1
ATOM 592 N N . LYS A 1 116 ? 29.163 -10.446 -11.675 1.00 103.75 84 LYS D N 1
ATOM 593 C CA . LYS A 1 116 ? 30.284 -9.960 -10.867 1.00 102.02 84 LYS D CA 1
ATOM 594 C C . LYS A 1 116 ? 31.527 -9.391 -11.522 1.00 97.40 84 LYS D C 1
ATOM 595 O O . LYS A 1 116 ? 31.769 -9.585 -12.711 1.00 96.78 84 LYS D O 1
ATOM 599 N N . LYS A 1 117 ? 32.284 -8.658 -10.702 1.00 96.03 85 LYS D N 1
ATOM 600 C CA . LYS A 1 117 ? 33.558 -8.087 -11.077 1.00 93.11 85 LYS D CA 1
ATOM 601 C C . LYS A 1 117 ? 34.600 -9.154 -10.851 1.00 92.78 85 LYS D C 1
ATOM 602 O O . LYS A 1 117 ? 34.501 -9.943 -9.917 1.00 96.58 85 LYS D O 1
ATOM 608 N N . TYR A 1 118 ? 35.587 -9.186 -11.733 1.00 88.38 86 TYR D N 1
ATOM 609 C CA . TYR A 1 118 ? 36.682 -10.098 -11.618 1.00 84.29 86 TYR D CA 1
ATOM 610 C C . TYR A 1 118 ? 37.913 -9.227 -11.661 1.00 80.75 86 TYR D C 1
ATOM 611 O O . TYR A 1 118 ? 38.119 -8.465 -12.611 1.00 73.71 86 TYR D O 1
ATOM 620 N N . THR A 1 119 ? 38.694 -9.310 -10.595 1.00 81.83 87 THR D N 1
ATOM 621 C CA . THR A 1 119 ? 39.923 -8.572 -10.479 1.00 79.46 87 THR D CA 1
ATOM 622 C C . THR A 1 119 ? 40.939 -9.353 -11.298 1.00 77.09 87 THR D C 1
ATOM 623 O O . THR A 1 119 ? 40.738 -10.538 -11.600 1.00 76.92 87 THR D O 1
ATOM 625 N N . ALA A 1 120 ? 42.025 -8.702 -11.695 1.00 75.61 88 ALA D N 1
ATOM 626 C CA . ALA A 1 120 ? 43.028 -9.401 -12.493 1.00 67.72 88 ALA D CA 1
ATOM 627 C C . ALA A 1 120 ? 43.460 -10.714 -11.834 1.00 67.66 88 ALA D C 1
ATOM 628 O O . ALA A 1 120 ? 43.601 -11.735 -12.528 1.00 70.87 88 ALA D O 1
ATOM 630 N N . PRO A 1 121 ? 43.656 -10.720 -10.500 1.00 69.84 89 PRO D N 1
ATOM 631 C CA . PRO A 1 121 ? 44.048 -12.017 -9.947 1.00 68.73 89 PRO D CA 1
ATOM 632 C C . PRO A 1 121 ? 42.989 -13.094 -10.141 1.00 68.02 89 PRO D C 1
ATOM 633 O O . PRO A 1 121 ? 43.348 -14.244 -10.397 1.00 67.23 89 PRO D O 1
ATOM 637 N N . GLU A 1 122 ? 41.716 -12.717 -10.090 1.00 69.11 90 GLU D N 1
ATOM 638 C CA . GLU A 1 122 ? 40.628 -13.665 -10.272 1.00 73.22 90 GLU D CA 1
ATOM 639 C C . GLU A 1 122 ? 40.690 -14.258 -11.664 1.00 72.81 90 GLU D C 1
ATOM 640 O O . GLU A 1 122 ? 40.517 -15.472 -11.846 1.00 74.39 90 GLU D O 1
ATOM 646 N N . ILE A 1 123 ? 40.982 -13.412 -12.649 1.00 70.91 91 ILE D N 1
ATOM 647 C CA . ILE A 1 123 ? 41.104 -13.888 -14.031 1.00 68.64 91 ILE D CA 1
ATOM 648 C C . ILE A 1 123 ? 42.314 -14.796 -14.250 1.00 67.36 91 ILE D C 1
ATOM 649 O O . ILE A 1 123 ? 42.182 -15.889 -14.796 1.00 67.36 91 ILE D O 1
ATOM 654 N N . SER A 1 124 ? 43.489 -14.357 -13.814 1.00 65.47 92 SER D N 1
ATOM 655 C CA . SER A 1 124 ? 44.674 -15.189 -13.975 1.00 63.64 92 SER D CA 1
ATOM 656 C C . SER A 1 124 ? 44.393 -16.563 -13.367 1.00 66.01 92 SER D C 1
ATOM 657 O O . SER A 1 124 ? 44.705 -17.606 -13.959 1.00 64.81 92 SER D O 1
ATOM 660 N N . ALA A 1 125 ? 43.760 -16.547 -12.198 1.00 67.39 93 ALA D N 1
ATOM 661 C CA . ALA A 1 125 ? 43.441 -17.760 -11.502 1.00 71.08 93 ALA D CA 1
ATOM 662 C C . ALA A 1 125 ? 42.824 -18.762 -12.457 1.00 69.94 93 ALA D C 1
ATOM 663 O O . ALA A 1 125 ? 43.226 -19.931 -12.489 1.00 69.92 93 ALA D O 1
ATOM 665 N N . ARG A 1 126 ? 41.885 -18.315 -13.272 1.00 68.59 94 ARG D N 1
ATOM 666 C CA . ARG A 1 126 ? 41.283 -19.263 -14.185 1.00 70.69 94 ARG D CA 1
ATOM 667 C C . ARG A 1 126 ? 42.257 -19.989 -15.112 1.00 66.93 94 ARG D C 1
ATOM 668 O O . ARG A 1 126 ? 42.088 -21.187 -15.416 1.00 65.89 94 ARG D O 1
ATOM 676 N N . ILE A 1 127 ? 43.321 -19.300 -15.498 1.00 62.55 95 ILE D N 1
ATOM 677 C CA . ILE A 1 127 ? 44.278 -19.993 -16.336 1.00 61.21 95 ILE D CA 1
ATOM 678 C C . ILE A 1 127 ? 45.002 -20.983 -15.408 1.00 62.46 95 ILE D C 1
ATOM 679 O O . ILE A 1 127 ? 45.347 -22.091 -15.817 1.00 64.21 95 ILE D O 1
ATOM 683 N N . LEU A 1 128 ? 45.199 -20.607 -14.149 1.00 63.13 96 LEU D N 1
ATOM 684 C CA . LEU A 1 128 ? 45.880 -21.505 -13.227 1.00 67.19 96 LEU D CA 1
ATOM 685 C C . LEU A 1 128 ? 45.021 -22.739 -12.952 1.00 73.19 96 LEU D C 1
ATOM 686 O O . LEU A 1 128 ? 45.526 -23.869 -12.879 1.00 70.56 96 LEU D O 1
ATOM 691 N N . MET A 1 129 ? 43.716 -22.525 -12.816 1.00 76.43 97 MET D N 1
ATOM 692 C CA . MET A 1 129 ? 42.817 -23.642 -12.613 1.00 80.90 97 MET D CA 1
ATOM 693 C C . MET A 1 129 ? 42.885 -24.575 -13.822 1.00 81.60 97 MET D C 1
ATOM 694 O O . MET A 1 129 ? 42.930 -25.793 -13.660 1.00 89.62 97 MET D O 1
ATOM 699 N N . LYS A 1 130 ? 42.902 -24.041 -15.034 1.00 78.65 98 LYS D N 1
ATOM 700 C CA . LYS A 1 130 ? 43.003 -24.967 -16.156 1.00 80.98 98 LYS D CA 1
ATOM 701 C C . LYS A 1 130 ? 44.347 -25.681 -16.189 1.00 79.93 98 LYS D C 1
ATOM 702 O O . LYS A 1 130 ? 44.399 -26.876 -16.455 1.00 87.48 98 LYS D O 1
ATOM 708 N N . LEU A 1 131 ? 45.431 -24.978 -15.901 1.00 76.21 99 LEU D N 1
ATOM 709 C CA . LEU A 1 131 ? 46.726 -25.648 -15.884 1.00 75.82 99 LEU D CA 1
ATOM 710 C C . LEU A 1 131 ? 46.732 -26.700 -14.802 1.00 81.47 99 LEU D C 1
ATOM 711 O O . LEU A 1 131 ? 47.366 -27.740 -14.948 1.00 90.06 99 LEU D O 1
ATOM 716 N N . LYS A 1 132 ? 46.015 -26.427 -13.715 1.00 83.96 100 LYS D N 1
ATOM 717 C CA . LYS A 1 132 ? 45.931 -27.356 -12.591 1.00 86.71 100 LYS D CA 1
ATOM 718 C C . LYS A 1 132 ? 45.204 -28.644 -13.001 1.00 89.41 100 LYS D C 1
ATOM 719 O O . LYS A 1 132 ? 45.792 -29.725 -12.936 1.00 89.42 100 LYS D O 1
ATOM 725 N N . ARG A 1 133 ? 43.953 -28.528 -13.461 1.00 89.40 101 ARG D N 1
ATOM 726 C CA . ARG A 1 133 ? 43.200 -29.703 -13.898 1.00 92.57 101 ARG D CA 1
ATOM 727 C C . ARG A 1 133 ? 44.013 -30.489 -14.954 1.00 94.96 101 ARG D C 1
ATOM 728 O O . ARG A 1 133 ? 44.003 -31.733 -14.943 1.00 102.27 101 ARG D O 1
ATOM 734 N N . ASP A 1 134 ? 44.737 -29.775 -15.828 1.00 84.90 102 ASP D N 1
ATOM 735 C CA . ASP A 1 134 ? 45.522 -30.428 -16.876 1.00 85.18 102 ASP D CA 1
ATOM 736 C C . ASP A 1 134 ? 46.755 -31.175 -16.362 1.00 90.71 102 ASP D C 1
ATOM 737 O O . ASP A 1 134 ? 47.041 -32.280 -16.834 1.00 98.12 102 ASP D O 1
ATOM 740 N N . ALA A 1 135 ? 47.475 -30.609 -15.398 1.00 89.03 103 ALA D N 1
ATOM 741 C CA . ALA A 1 135 ? 48.666 -31.299 -14.876 1.00 92.31 103 ALA D CA 1
ATOM 742 C C . ALA A 1 135 ? 48.315 -32.474 -13.944 1.00 100.12 103 ALA D C 1
ATOM 743 O O . ALA A 1 135 ? 49.109 -33.411 -13.753 1.00 101.19 103 ALA D O 1
ATOM 745 N N . GLU A 1 136 ? 47.128 -32.414 -13.351 1.00 99.76 104 GLU D N 1
ATOM 746 C CA . GLU A 1 136 ? 46.676 -33.485 -12.490 1.00 99.09 104 GLU D CA 1
ATOM 747 C C . GLU A 1 136 ? 46.446 -34.694 -13.365 1.00 99.75 104 GLU D C 1
ATOM 748 O O . GLU A 1 136 ? 46.946 -35.772 -13.078 1.00 103.50 104 GLU D O 1
ATOM 754 N N . ALA A 1 137 ? 45.727 -34.485 -14.463 1.00 98.07 105 ALA D N 1
ATOM 755 C CA . ALA A 1 137 ? 45.421 -35.544 -15.419 1.00 100.69 105 ALA D CA 1
ATOM 756 C C . ALA A 1 137 ? 46.667 -36.338 -15.816 1.00 100.87 105 ALA D C 1
ATOM 757 O O . ALA A 1 137 ? 46.667 -37.568 -15.776 1.00 107.55 105 ALA D O 1
ATOM 759 N N . TYR A 1 138 ? 47.724 -35.628 -16.193 1.00 96.75 106 TYR D N 1
ATOM 760 C CA . TYR A 1 138 ? 48.974 -36.259 -16.594 1.00 95.85 106 TYR D CA 1
ATOM 761 C C . TYR A 1 138 ? 49.640 -37.073 -15.483 1.00 101.73 106 TYR D C 1
ATOM 762 O O . TYR A 1 138 ? 50.141 -38.166 -15.751 1.00 112.01 106 TYR D O 1
ATOM 771 N N . LEU A 1 139 ? 49.656 -36.545 -14.260 1.00 99.09 107 LEU D N 1
ATOM 772 C CA . LEU A 1 139 ? 50.255 -37.246 -13.115 1.00 102.68 107 LEU D CA 1
ATOM 773 C C . LEU A 1 139 ? 49.307 -38.248 -12.457 1.00 113.45 107 LEU D C 1
ATOM 774 O O . LEU A 1 139 ? 49.746 -39.136 -11.714 1.00 117.15 107 LEU D O 1
ATOM 779 N N . GLY A 1 140 ? 48.010 -38.092 -12.714 1.00 118.83 108 GLY D N 1
ATOM 780 C CA . GLY A 1 140 ? 46.997 -38.946 -12.103 1.00 125.37 108 GLY D CA 1
ATOM 781 C C . GLY A 1 140 ? 46.724 -38.490 -10.673 1.00 130.20 108 GLY D C 1
ATOM 782 O O . GLY A 1 140 ? 45.597 -38.591 -10.191 1.00 140.31 108 GLY D O 1
ATOM 783 N N . GLU A 1 141 ? 47.754 -37.965 -10.004 1.00 123.59 109 GLU D N 1
ATOM 784 C CA . GLU A 1 141 ? 47.663 -37.502 -8.614 1.00 119.38 109 GLU D CA 1
ATOM 785 C C . GLU A 1 141 ? 47.162 -36.046 -8.542 1.00 116.66 109 GLU D C 1
ATOM 786 O O . GLU A 1 141 ? 46.711 -35.489 -9.540 1.00 115.89 109 GLU D O 1
ATOM 792 N N . ASP A 1 142 ? 47.234 -35.446 -7.354 1.00 118.56 110 ASP D N 1
ATOM 793 C CA . ASP A 1 142 ? 46.846 -34.039 -7.152 1.00 113.33 110 ASP D CA 1
ATOM 794 C C . ASP A 1 142 ? 47.965 -33.092 -6.730 1.00 108.12 110 ASP D C 1
ATOM 795 O O . ASP A 1 142 ? 48.994 -33.504 -6.166 1.00 103.59 110 ASP D O 1
ATOM 800 N N . ILE A 1 143 ? 47.717 -31.814 -7.028 1.00 102.77 111 ILE D N 1
ATOM 801 C CA . ILE A 1 143 ? 48.637 -30.725 -6.789 1.00 99.19 111 ILE D CA 1
ATOM 802 C C . ILE A 1 143 ? 48.040 -29.559 -6.022 1.00 100.52 111 ILE D C 1
ATOM 803 O O . ILE A 1 143 ? 46.865 -29.227 -6.191 1.00 101.60 111 ILE D O 1
ATOM 807 N N . THR A 1 144 ? 48.862 -28.936 -5.186 1.00 99.13 112 THR D N 1
ATOM 808 C CA . THR A 1 144 ? 48.406 -27.913 -4.251 1.00 99.94 112 THR D CA 1
ATOM 809 C C . THR A 1 144 ? 49.481 -26.853 -4.022 1.00 97.78 112 THR D C 1
ATOM 810 O O . THR A 1 144 ? 49.225 -25.850 -3.366 1.00 98.20 112 THR D O 1
ATOM 814 N N . ASP A 1 145 ? 50.680 -27.075 -4.557 1.00 96.24 113 ASP D N 1
ATOM 815 C CA . ASP A 1 145 ? 51.810 -26.155 -4.348 1.00 96.48 113 ASP D CA 1
ATOM 816 C C . ASP A 1 145 ? 52.704 -25.955 -5.589 1.00 93.20 113 ASP D C 1
ATOM 817 O O . ASP A 1 145 ? 53.121 -26.948 -6.229 1.00 94.99 113 ASP D O 1
ATOM 822 N N . ALA A 1 146 ? 53.034 -24.692 -5.895 1.00 82.63 114 ALA D N 1
ATOM 823 C CA . ALA A 1 146 ? 53.856 -24.358 -7.079 1.00 77.75 114 ALA D CA 1
ATOM 824 C C . ALA A 1 146 ? 54.734 -23.108 -6.977 1.00 77.33 114 ALA D C 1
ATOM 825 O O . ALA A 1 146 ? 54.436 -22.167 -6.209 1.00 79.98 114 ALA D O 1
ATOM 827 N N . VAL A 1 147 ? 55.840 -23.097 -7.722 1.00 72.50 115 VAL D N 1
ATOM 828 C CA . VAL A 1 147 ? 56.661 -21.879 -7.767 1.00 70.42 115 VAL D CA 1
ATOM 829 C C . VAL A 1 147 ? 56.171 -21.133 -8.975 1.00 66.51 115 VAL D C 1
ATOM 830 O O . VAL A 1 147 ? 56.020 -21.749 -10.014 1.00 65.78 115 VAL D O 1
ATOM 834 N N . ILE A 1 148 ? 55.895 -19.835 -8.865 1.00 66.60 116 ILE D N 1
ATOM 835 C CA . ILE A 1 148 ? 55.456 -19.115 -10.070 1.00 63.57 116 ILE D CA 1
ATOM 836 C C . ILE A 1 148 ? 56.392 -18.015 -10.455 1.00 62.21 116 ILE D C 1
ATOM 837 O O . ILE A 1 148 ? 56.869 -17.250 -9.604 1.00 63.65 116 ILE D O 1
ATOM 842 N N . THR A 1 149 ? 56.638 -17.927 -11.752 1.00 59.14 117 THR D N 1
ATOM 843 C CA . THR A 1 149 ? 57.520 -16.901 -12.246 1.00 56.41 117 THR D CA 1
ATOM 844 C C . THR A 1 149 ? 56.771 -15.636 -12.510 1.00 51.95 117 THR D C 1
ATOM 845 O O . THR A 1 149 ? 55.577 -15.645 -12.753 1.00 48.77 117 THR D O 1
ATOM 849 N N . THR A 1 150 ? 57.550 -14.566 -12.525 1.00 52.68 118 THR D N 1
ATOM 850 C CA . THR A 1 150 ? 57.120 -13.182 -12.664 1.00 54.07 118 THR D CA 1
ATOM 851 C C . THR A 1 150 ? 58.158 -12.391 -13.435 1.00 53.34 118 THR D C 1
ATOM 852 O O . THR A 1 150 ? 59.325 -12.743 -13.407 1.00 59.16 118 THR D O 1
ATOM 856 N N . PRO A 1 151 ? 57.767 -11.331 -14.136 1.00 50.00 119 PRO D N 1
ATOM 857 C CA . PRO A 1 151 ? 58.884 -10.698 -14.832 1.00 49.70 119 PRO D CA 1
ATOM 858 C C . PRO A 1 151 ? 59.716 -9.956 -13.813 1.00 51.44 119 PRO D C 1
ATOM 859 O O . PRO A 1 151 ? 59.161 -9.500 -12.816 1.00 51.20 119 PRO D O 1
ATOM 863 N N . ALA A 1 152 ? 61.014 -9.799 -14.065 1.00 50.81 120 ALA D N 1
ATOM 864 C CA . ALA A 1 152 ? 61.867 -9.060 -13.130 1.00 52.63 120 ALA D CA 1
ATOM 865 C C . ALA A 1 152 ? 61.405 -7.635 -12.776 1.00 56.30 120 ALA D C 1
ATOM 866 O O . ALA A 1 152 ? 61.562 -7.220 -11.620 1.00 63.71 120 ALA D O 1
ATOM 868 N N . TYR A 1 153 ? 60.837 -6.878 -13.706 1.00 55.17 121 TYR D N 1
ATOM 869 C CA . TYR A 1 153 ? 60.407 -5.489 -13.342 1.00 59.78 121 TYR D CA 1
ATOM 870 C C . TYR A 1 153 ? 59.134 -5.367 -12.518 1.00 63.99 121 TYR D C 1
ATOM 871 O O . TYR A 1 153 ? 58.701 -4.257 -12.218 1.00 72.43 121 TYR D O 1
ATOM 880 N N . PHE A 1 154 ? 58.479 -6.484 -12.229 1.00 65.12 122 PHE D N 1
ATOM 881 C CA . PHE A 1 154 ? 57.300 -6.446 -11.376 1.00 63.90 122 PHE D CA 1
ATOM 882 C C . PHE A 1 154 ? 57.593 -5.772 -10.041 1.00 65.89 122 PHE D C 1
ATOM 883 O O . PHE A 1 154 ? 58.747 -5.607 -9.678 1.00 65.26 122 PHE D O 1
ATOM 891 N N . ASN A 1 155 ? 56.554 -5.311 -9.349 1.00 69.51 123 ASN D N 1
ATOM 892 C CA . ASN A 1 155 ? 56.727 -4.704 -8.027 1.00 65.99 123 ASN D CA 1
ATOM 893 C C . ASN A 1 155 ? 55.929 -5.538 -7.046 1.00 68.09 123 ASN D C 1
ATOM 894 O O . ASN A 1 155 ? 55.241 -6.487 -7.434 1.00 63.47 123 ASN D O 1
ATOM 899 N N . ASP A 1 156 ? 55.967 -5.151 -5.783 1.00 73.01 124 ASP D N 1
ATOM 900 C CA . ASP A 1 156 ? 55.291 -5.925 -4.773 1.00 74.27 124 ASP D CA 1
ATOM 901 C C . ASP A 1 156 ? 53.803 -6.105 -4.992 1.00 73.74 124 ASP D C 1
ATOM 902 O O . ASP A 1 156 ? 53.253 -7.190 -4.778 1.00 70.13 124 ASP D O 1
ATOM 907 N N . ALA A 1 157 ? 53.156 -5.048 -5.453 1.00 75.01 125 ALA D N 1
ATOM 908 C CA . ALA A 1 157 ? 51.735 -5.116 -5.721 1.00 77.60 125 ALA D CA 1
ATOM 909 C C . ALA A 1 157 ? 51.478 -6.210 -6.735 1.00 78.49 125 ALA D C 1
ATOM 910 O O . ALA A 1 157 ? 50.572 -7.030 -6.599 1.00 83.07 125 ALA D O 1
ATOM 912 N N . GLN A 1 158 ? 52.339 -6.230 -7.736 1.00 75.68 126 GLN D N 1
ATOM 913 C CA . GLN A 1 158 ? 52.226 -7.154 -8.827 1.00 70.92 126 GLN D CA 1
ATOM 914 C C . GLN A 1 158 ? 52.571 -8.564 -8.449 1.00 70.86 126 GLN D C 1
ATOM 915 O O . GLN A 1 158 ? 51.867 -9.508 -8.810 1.00 75.91 126 GLN D O 1
ATOM 921 N N . ARG A 1 159 ? 53.646 -8.728 -7.711 1.00 71.28 127 ARG D N 1
ATOM 922 C CA . ARG A 1 159 ? 54.020 -10.072 -7.301 1.00 69.73 127 ARG D CA 1
ATOM 923 C C . ARG A 1 159 ? 52.888 -10.635 -6.478 1.00 69.94 127 ARG D C 1
ATOM 924 O O . ARG A 1 159 ? 52.450 -11.768 -6.661 1.00 69.98 127 ARG D O 1
ATOM 932 N N . GLN A 1 160 ? 52.370 -9.782 -5.618 1.00 71.92 128 GLN D N 1
ATOM 933 C CA . GLN A 1 160 ? 51.292 -10.140 -4.730 1.00 74.58 128 GLN D CA 1
ATOM 934 C C . GLN A 1 160 ? 50.034 -10.526 -5.504 1.00 72.71 128 GLN D C 1
ATOM 935 O O . GLN A 1 160 ? 49.390 -11.546 -5.195 1.00 72.41 128 GLN D O 1
ATOM 941 N N . ALA A 1 161 ? 49.683 -9.710 -6.501 1.00 68.92 129 ALA D N 1
ATOM 942 C CA . ALA A 1 161 ? 48.506 -9.999 -7.306 1.00 67.07 129 ALA D CA 1
ATOM 943 C C . ALA A 1 161 ? 48.701 -11.395 -7.862 1.00 67.27 129 ALA D C 1
ATOM 944 O O . ALA A 1 161 ? 47.748 -12.160 -7.999 1.00 69.50 129 ALA D O 1
ATOM 946 N N . THR A 1 162 ? 49.955 -11.750 -8.113 1.00 64.64 130 THR D N 1
ATOM 947 C CA . THR A 1 162 ? 50.242 -13.060 -8.658 1.00 67.82 130 THR D CA 1
ATOM 948 C C . THR A 1 162 ? 49.977 -14.136 -7.611 1.00 69.97 130 THR D C 1
ATOM 949 O O . THR A 1 162 ? 49.296 -15.107 -7.911 1.00 71.91 130 THR D O 1
ATOM 953 N N . LYS A 1 163 ? 50.456 -13.956 -6.378 1.00 74.80 131 LYS D N 1
ATOM 954 C CA . LYS A 1 163 ? 50.183 -14.952 -5.291 1.00 75.20 131 LYS D CA 1
ATOM 955 C C . LYS A 1 163 ? 48.702 -15.112 -5.042 1.00 73.91 131 LYS D C 1
ATOM 956 O O . LYS A 1 163 ? 48.242 -16.174 -4.704 1.00 75.23 131 LYS D O 1
ATOM 962 N N . ASP A 1 164 ? 47.966 -14.024 -5.184 1.00 75.43 132 ASP D N 1
ATOM 963 C CA . ASP A 1 164 ? 46.540 -14.031 -4.964 1.00 79.46 132 ASP D CA 1
ATOM 964 C C . ASP A 1 164 ? 45.817 -14.935 -5.921 1.00 78.93 132 ASP D C 1
ATOM 965 O O . ASP A 1 164 ? 44.945 -15.731 -5.548 1.00 81.31 132 ASP D O 1
ATOM 970 N N . ALA A 1 165 ? 46.184 -14.798 -7.178 1.00 74.99 133 ALA D N 1
ATOM 971 C CA . ALA A 1 165 ? 45.550 -15.578 -8.182 1.00 74.52 133 ALA D CA 1
ATOM 972 C C . ALA A 1 165 ? 45.936 -17.012 -7.881 1.00 77.81 133 ALA D C 1
ATOM 973 O O . ALA A 1 165 ? 45.165 -17.947 -8.146 1.00 83.40 133 ALA D O 1
ATOM 975 N N . GLY A 1 166 ? 47.119 -17.185 -7.298 1.00 74.80 134 GLY D N 1
ATOM 976 C CA . GLY A 1 166 ? 47.577 -18.523 -6.979 1.00 76.35 134 GLY D CA 1
ATOM 977 C C . GLY A 1 166 ? 46.613 -19.118 -5.978 1.00 86.08 134 GLY D C 1
ATOM 978 O O . GLY A 1 166 ? 46.077 -20.224 -6.178 1.00 87.43 134 GLY D O 1
ATOM 979 N N . GLN A 1 167 ? 46.344 -18.345 -4.926 1.00 85.73 135 GLN D N 1
ATOM 980 C CA . GLN A 1 167 ? 45.478 -18.798 -3.880 1.00 91.62 135 GLN D CA 1
ATOM 981 C C . GLN A 1 167 ? 44.066 -18.984 -4.437 1.00 89.37 135 GLN D C 1
ATOM 982 O O . GLN A 1 167 ? 43.466 -20.031 -4.234 1.00 92.89 135 GLN D O 1
ATOM 988 N N . ILE A 1 168 ? 43.555 -18.019 -5.188 1.00 82.34 136 ILE D N 1
ATOM 989 C CA . ILE A 1 168 ? 42.205 -18.158 -5.725 1.00 82.09 136 ILE D CA 1
ATOM 990 C C . ILE A 1 168 ? 42.018 -19.471 -6.496 1.00 84.13 136 ILE D C 1
ATOM 991 O O . ILE A 1 168 ? 40.898 -19.949 -6.660 1.00 87.69 136 ILE D O 1
ATOM 996 N N . ALA A 1 169 ? 43.113 -20.075 -6.939 1.00 82.47 137 ALA D N 1
ATOM 997 C CA . ALA A 1 169 ? 43.016 -21.278 -7.738 1.00 82.44 137 ALA D CA 1
ATOM 998 C C . ALA A 1 169 ? 43.269 -22.562 -6.972 1.00 89.08 137 ALA D C 1
ATOM 999 O O . ALA A 1 169 ? 43.629 -23.586 -7.561 1.00 89.99 137 ALA D O 1
ATOM 1001 N N . GLY A 1 170 ? 43.058 -22.529 -5.665 1.00 93.48 138 GLY D N 1
ATOM 1002 C CA . GLY A 1 170 ? 43.282 -23.709 -4.838 1.00 98.71 138 GLY D CA 1
ATOM 1003 C C . GLY A 1 170 ? 44.742 -24.135 -4.828 1.00 100.05 138 GLY D C 1
ATOM 1004 O O . GLY A 1 170 ? 45.051 -25.299 -4.565 1.00 111.18 138 GLY D O 1
ATOM 1005 N N . LEU A 1 171 ? 45.634 -23.185 -5.095 1.00 97.51 139 LEU D N 1
ATOM 1006 C CA . LEU A 1 171 ? 47.076 -23.431 -5.145 1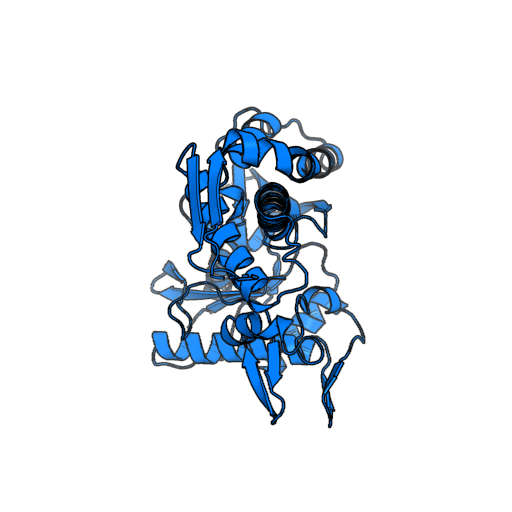.00 96.73 139 LEU D CA 1
ATOM 1007 C C . LEU A 1 171 ? 47.851 -22.614 -4.147 1.00 97.92 139 LEU D C 1
ATOM 1008 O O . LEU A 1 171 ? 47.637 -21.416 -4.008 1.00 98.89 139 LEU D O 1
ATOM 1013 N N . ASN A 1 172 ? 48.802 -23.269 -3.503 1.00 101.09 140 ASN D N 1
ATOM 1014 C CA . ASN A 1 172 ? 49.627 -22.650 -2.490 1.00 102.27 140 ASN D CA 1
ATOM 1015 C C . ASN A 1 172 ? 50.929 -22.266 -3.156 1.00 96.73 140 ASN D C 1
ATOM 1016 O O . ASN A 1 172 ? 51.763 -23.114 -3.449 1.00 100.43 140 ASN D O 1
ATOM 1021 N N . VAL A 1 173 ? 51.087 -20.989 -3.433 1.00 93.34 141 VAL D N 1
ATOM 1022 C CA . VAL A 1 173 ? 52.287 -20.506 -4.089 1.00 90.10 141 VAL D CA 1
ATOM 1023 C C . VAL A 1 173 ? 53.461 -20.535 -3.145 1.00 90.80 141 VAL D C 1
ATOM 1024 O O . VAL A 1 173 ? 53.599 -19.657 -2.306 1.00 89.51 141 VAL D O 1
ATOM 1028 N N . LEU A 1 174 ? 54.324 -21.524 -3.307 1.00 91.35 142 LEU D N 1
ATOM 1029 C CA . LEU A 1 174 ? 55.482 -21.652 -2.447 1.00 93.39 142 LEU D CA 1
ATOM 1030 C C . LEU A 1 174 ? 56.504 -20.545 -2.253 1.00 93.45 142 LEU D C 1
ATOM 1031 O O . LEU A 1 174 ? 56.671 -20.005 -1.164 1.00 104.31 142 LEU D O 1
ATOM 1036 N N . ARG A 1 175 ? 57.206 -20.232 -3.316 1.00 91.99 143 ARG D N 1
ATOM 1037 C CA . ARG A 1 175 ? 57.963 -19.025 -3.468 1.00 88.61 143 ARG D CA 1
ATOM 1038 C C . ARG A 1 175 ? 57.497 -18.479 -4.789 1.00 82.35 143 ARG D C 1
ATOM 1039 O O . ARG A 1 175 ? 56.474 -18.922 -5.309 1.00 85.11 143 ARG D O 1
ATOM 1047 N N . ILE A 1 176 ? 58.228 -17.522 -5.337 1.00 77.04 144 ILE D N 1
ATOM 1048 C CA . ILE A 1 176 ? 57.836 -16.890 -6.592 1.00 72.75 144 ILE D CA 1
ATOM 1049 C C . ILE A 1 176 ? 59.025 -16.174 -7.209 1.00 71.90 144 ILE D C 1
ATOM 1050 O O . ILE A 1 176 ? 59.485 -15.178 -6.665 1.00 69.11 144 ILE D O 1
ATOM 1055 N N . VAL A 1 177 ? 59.529 -16.709 -8.334 1.00 70.84 145 VAL D N 1
ATOM 1056 C CA . VAL A 1 177 ? 60.733 -16.151 -8.973 1.00 73.12 145 VAL D CA 1
ATOM 1057 C C . VAL A 1 177 ? 60.568 -15.494 -10.317 1.00 68.50 145 VAL D C 1
ATOM 1058 O O . VAL A 1 177 ? 59.638 -15.780 -11.064 1.00 68.24 145 VAL D O 1
ATOM 1062 N N . ASN A 1 178 ? 61.522 -14.647 -10.649 1.00 62.39 146 ASN D N 1
ATOM 1063 C CA . ASN A 1 178 ? 61.375 -13.927 -11.875 1.00 60.61 146 ASN D CA 1
ATOM 1064 C C . ASN A 1 178 ? 61.909 -14.584 -13.172 1.00 59.01 146 ASN D C 1
ATOM 1065 O O . ASN A 1 178 ? 62.973 -15.195 -13.206 1.00 64.35 146 ASN D O 1
ATOM 1070 N N . GLU A 1 179 ? 61.138 -14.432 -14.235 1.00 53.45 147 GLU D N 1
ATOM 1071 C CA . GLU A 1 179 ? 61.431 -14.988 -15.549 1.00 51.26 147 GLU D CA 1
ATOM 1072 C C . GLU A 1 179 ? 62.889 -15.169 -16.017 1.00 50.99 147 GLU D C 1
ATOM 1073 O O . GLU A 1 179 ? 63.292 -16.276 -16.417 1.00 51.93 147 GLU D O 1
ATOM 1079 N N . PRO A 1 180 ? 63.704 -14.120 -15.926 1.00 48.44 148 PRO D N 1
ATOM 1080 C CA . PRO A 1 180 ? 65.113 -14.370 -16.298 1.00 48.35 148 PRO D CA 1
ATOM 1081 C C . PRO A 1 180 ? 65.780 -15.443 -15.393 1.00 52.18 148 PRO D C 1
ATOM 1082 O O . PRO A 1 180 ? 66.349 -16.415 -15.887 1.00 54.30 148 PRO D O 1
ATOM 1086 N N . THR A 1 181 ? 65.685 -15.288 -14.077 1.00 54.51 149 THR D N 1
ATOM 1087 C CA . THR A 1 181 ? 66.254 -16.257 -13.141 1.00 55.00 149 THR D CA 1
ATOM 1088 C C . THR A 1 181 ? 65.726 -17.645 -13.510 1.00 56.54 149 THR D C 1
ATOM 1089 O O . THR A 1 181 ? 66.507 -18.586 -13.736 1.00 59.19 149 THR D O 1
ATOM 1093 N N . ALA A 1 182 ? 64.406 -17.792 -13.627 1.00 55.73 150 ALA D N 1
ATOM 1094 C CA . ALA A 1 182 ? 63.879 -19.115 -14.008 1.00 56.52 150 ALA D CA 1
ATOM 1095 C C . ALA A 1 182 ? 64.683 -19.681 -15.191 1.00 55.98 150 ALA D C 1
ATOM 1096 O O . ALA A 1 182 ? 65.272 -20.760 -15.106 1.00 55.13 150 ALA D O 1
ATOM 1098 N N . ALA A 1 183 ? 64.754 -18.906 -16.272 1.00 57.60 151 ALA D N 1
ATOM 1099 C CA . ALA A 1 183 ? 65.465 -19.358 -17.474 1.00 61.18 151 ALA D CA 1
ATOM 1100 C C . ALA A 1 183 ? 66.847 -19.886 -17.130 1.00 64.19 151 ALA D C 1
ATOM 1101 O O . ALA A 1 183 ? 67.121 -21.085 -17.389 1.00 67.85 151 ALA D O 1
ATOM 1103 N N . ALA A 1 184 ? 67.680 -19.043 -16.494 1.00 58.61 152 ALA D N 1
ATOM 1104 C CA . ALA A 1 184 ? 69.041 -19.476 -16.121 1.00 59.55 152 ALA D CA 1
ATOM 1105 C C . ALA A 1 184 ? 69.008 -20.791 -15.357 1.00 63.43 152 ALA D C 1
ATOM 1106 O O . ALA A 1 184 ? 69.827 -21.693 -15.616 1.00 67.00 152 ALA D O 1
ATOM 1108 N N . LEU A 1 185 ? 68.033 -20.934 -14.463 1.00 64.54 153 LEU D N 1
ATOM 1109 C CA . LEU A 1 185 ? 67.899 -22.198 -13.747 1.00 68.41 153 LEU D CA 1
ATOM 1110 C C . LEU A 1 185 ? 67.600 -23.355 -14.668 1.00 70.81 153 LEU D C 1
ATOM 1111 O O . LEU A 1 185 ? 68.016 -24.500 -14.380 1.00 69.50 153 LEU D O 1
ATOM 1116 N N . ALA A 1 186 ? 66.913 -23.101 -15.783 1.00 64.67 154 ALA D N 1
ATOM 1117 C CA . ALA A 1 186 ? 66.625 -24.253 -16.620 1.00 65.50 154 ALA D CA 1
ATOM 1118 C C . ALA A 1 186 ? 67.926 -24.784 -17.201 1.00 65.40 154 ALA D C 1
ATOM 1119 O O . ALA A 1 186 ? 68.077 -25.993 -17.409 1.00 62.31 154 ALA D O 1
ATOM 1121 N N . TYR A 1 187 ? 68.889 -23.873 -17.385 1.00 67.09 155 TYR D N 1
ATOM 1122 C CA . TYR A 1 187 ? 70.212 -24.246 -17.927 1.00 70.23 155 TYR D CA 1
ATOM 1123 C C . TYR A 1 187 ? 71.200 -24.416 -16.806 1.00 73.44 155 TYR D C 1
ATOM 1124 O O . TYR A 1 187 ? 72.415 -24.381 -17.011 1.00 76.21 155 TYR D O 1
ATOM 1133 N N . GLY A 1 188 ? 70.646 -24.606 -15.614 1.00 77.56 156 GLY D N 1
ATOM 1134 C CA . GLY A 1 188 ? 71.421 -24.785 -14.394 1.00 79.88 156 GLY D CA 1
ATOM 1135 C C . GLY A 1 188 ? 72.701 -23.986 -14.416 1.00 82.44 156 GLY D C 1
ATOM 1136 O O . GLY A 1 188 ? 73.789 -24.579 -14.418 1.00 78.91 156 GLY D O 1
ATOM 1137 N N . LEU A 1 189 ? 72.602 -22.650 -14.474 1.00 81.45 157 LEU D N 1
ATOM 1138 C CA . LEU A 1 189 ? 73.844 -21.881 -14.476 1.00 82.93 157 LEU D CA 1
ATOM 1139 C C . LEU A 1 189 ? 74.249 -21.367 -13.115 1.00 90.21 157 LEU D C 1
ATOM 1140 O O . LEU A 1 189 ? 74.312 -20.171 -12.879 1.00 85.59 157 LEU D O 1
ATOM 1145 N N . ASP A 1 190 ? 74.577 -22.330 -12.248 1.00 102.88 158 ASP D N 1
ATOM 1146 C CA . ASP A 1 190 ? 75.047 -22.106 -10.886 1.00 100.56 158 ASP D CA 1
ATOM 1147 C C . ASP A 1 190 ? 76.415 -22.826 -10.780 1.00 97.03 158 ASP D C 1
ATOM 1148 O O . ASP A 1 190 ? 76.499 -24.004 -10.406 1.00 87.77 158 ASP D O 1
ATOM 1153 N N . LYS A 1 191 ? 77.470 -22.098 -11.150 1.00 99.13 159 LYS D N 1
ATOM 1154 C CA . LYS A 1 191 ? 78.848 -22.584 -11.114 1.00 101.25 159 LYS D CA 1
ATOM 1155 C C . LYS A 1 191 ? 79.415 -22.530 -9.695 1.00 107.67 159 LYS D C 1
ATOM 1156 O O . LYS A 1 191 ? 80.301 -21.731 -9.393 1.00 108.90 159 LYS D O 1
ATOM 1158 N N . LYS A 1 194 ? 82.463 -20.412 -10.632 1.00 108.93 162 LYS D N 1
ATOM 1159 C CA . LYS A 1 194 ? 81.821 -19.630 -9.583 1.00 118.74 162 LYS D CA 1
ATOM 1160 C C . LYS A 1 194 ? 80.956 -18.500 -10.153 1.00 121.01 162 LYS D C 1
ATOM 1161 O O . LYS A 1 194 ? 79.745 -18.683 -10.393 1.00 112.40 162 LYS D O 1
ATOM 1162 N N . GLU A 1 195 ? 81.597 -17.343 -10.364 1.00 123.72 163 GLU D N 1
ATOM 1163 C CA . GLU A 1 195 ? 80.951 -16.133 -10.895 1.00 125.67 163 GLU D CA 1
ATOM 1164 C C . GLU A 1 195 ? 80.655 -16.178 -12.399 1.00 121.66 163 GLU D C 1
ATOM 1165 O O . GLU A 1 195 ? 81.327 -16.899 -13.135 1.00 121.03 163 GLU D O 1
ATOM 1171 N N . GLN A 1 196 ? 79.667 -15.391 -12.846 1.00 106.47 164 GLN D N 1
ATOM 1172 C CA . GLN A 1 196 ? 79.275 -15.352 -14.259 1.00 101.00 164 GLN D CA 1
ATOM 1173 C C . GLN A 1 196 ? 78.326 -14.210 -14.583 1.00 95.80 164 GLN D C 1
ATOM 1174 O O . GLN A 1 196 ? 77.506 -13.831 -13.745 1.00 91.50 164 GLN D O 1
ATOM 1180 N N . ARG A 1 197 ? 78.422 -13.694 -15.813 1.00 87.32 165 ARG D N 1
ATOM 1181 C CA . ARG A 1 197 ? 77.493 -12.679 -16.320 1.00 78.39 165 ARG D CA 1
ATOM 1182 C C . ARG A 1 197 ? 76.687 -13.381 -17.424 1.00 75.11 165 ARG D C 1
ATOM 1183 O O . ARG A 1 197 ? 77.270 -13.905 -18.396 1.00 77.80 165 ARG D O 1
ATOM 1186 N N . ILE A 1 198 ? 75.360 -13.422 -17.250 1.00 67.64 166 ILE D N 1
ATOM 1187 C CA . ILE A 1 198 ? 74.423 -14.070 -18.177 1.00 60.62 166 ILE D CA 1
ATOM 1188 C C . ILE A 1 198 ? 73.460 -13.066 -18.805 1.00 61.49 166 ILE D C 1
ATOM 1189 O O . ILE A 1 198 ? 72.886 -12.237 -18.113 1.00 59.30 166 ILE D O 1
ATOM 1194 N N . LEU A 1 199 ? 73.271 -13.165 -20.122 1.00 62.31 167 LEU D N 1
ATOM 1195 C CA . LEU A 1 199 ? 72.370 -12.293 -20.854 1.00 57.57 167 LEU D CA 1
ATOM 1196 C C . LEU A 1 199 ? 71.117 -13.076 -21.190 1.00 57.80 167 LEU D C 1
ATOM 1197 O O . LEU A 1 199 ? 71.191 -14.062 -21.951 1.00 60.27 167 LEU D O 1
ATOM 1202 N N . VAL A 1 200 ? 69.963 -12.649 -20.680 1.00 53.24 168 VAL D N 1
ATOM 1203 C CA . VAL A 1 200 ? 68.727 -13.335 -21.062 1.00 49.11 168 VAL D CA 1
ATOM 1204 C C . VAL A 1 200 ? 67.928 -12.498 -22.045 1.00 50.95 168 VAL D C 1
ATOM 1205 O O . VAL A 1 200 ? 67.454 -11.412 -21.699 1.00 55.23 168 VAL D O 1
ATOM 1209 N N . PHE A 1 201 ? 67.798 -12.996 -23.275 1.00 50.24 169 PHE D N 1
ATOM 1210 C CA . PHE A 1 201 ? 67.078 -12.306 -24.352 1.00 46.66 169 PHE D CA 1
ATOM 1211 C C . PHE A 1 201 ? 65.721 -13.003 -24.520 1.00 46.97 169 PHE D C 1
ATOM 1212 O O . PHE A 1 201 ? 65.622 -14.108 -25.034 1.00 49.85 169 PHE D O 1
ATOM 1220 N N . ASP A 1 202 ? 64.678 -12.369 -24.021 1.00 48.85 170 ASP D N 1
ATOM 1221 C CA . ASP A 1 202 ? 63.345 -12.967 -23.977 1.00 52.12 170 ASP D CA 1
ATOM 1222 C C . ASP A 1 202 ? 62.379 -12.290 -24.913 1.00 50.01 170 ASP D C 1
ATOM 1223 O O . ASP A 1 202 ? 61.923 -11.178 -24.644 1.00 51.65 170 ASP D O 1
ATOM 1228 N N . LEU A 1 203 ? 62.026 -12.969 -25.992 1.00 46.43 171 LEU D N 1
ATOM 1229 C CA . LEU A 1 203 ? 61.063 -12.399 -26.932 1.00 44.16 171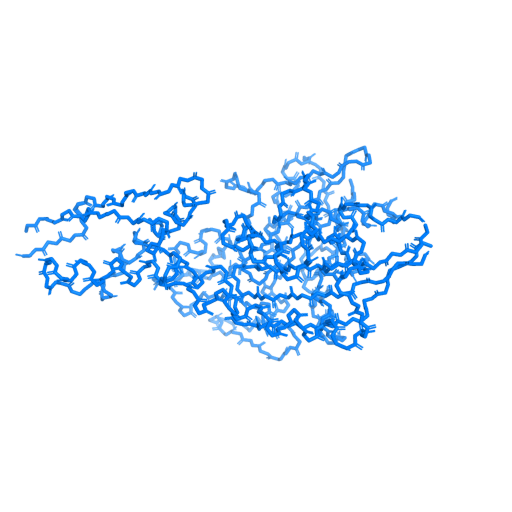 LEU D CA 1
ATOM 1230 C C . LEU A 1 203 ? 59.774 -13.224 -26.903 1.00 44.61 171 LEU D C 1
ATOM 1231 O O . LEU A 1 203 ? 59.707 -14.245 -27.608 1.00 41.88 171 LEU D O 1
ATOM 1236 N N . GLY A 1 204 ? 58.776 -12.836 -26.090 1.00 39.67 172 GLY D N 1
ATOM 1237 C CA . GLY A 1 204 ? 57.528 -13.640 -26.038 1.00 38.95 172 GLY D CA 1
ATOM 1238 C C . GLY A 1 204 ? 56.527 -13.325 -27.160 1.00 40.13 172 GLY D C 1
ATOM 1239 O O . GLY A 1 204 ? 56.860 -12.656 -28.136 1.00 39.94 172 GLY D O 1
ATOM 1240 N N . GLY A 1 205 ? 55.289 -13.793 -27.039 1.00 39.14 173 GLY D N 1
ATOM 1241 C CA . GLY A 1 205 ? 54.295 -13.492 -28.061 1.00 37.76 173 GLY D CA 1
ATOM 1242 C C . GLY A 1 205 ? 53.900 -12.015 -28.036 1.00 42.63 173 GLY D C 1
ATOM 1243 O O . GLY A 1 205 ? 53.573 -11.457 -29.091 1.00 46.03 173 GLY D O 1
ATOM 1244 N N . GLY A 1 206 ? 53.926 -11.379 -26.846 1.00 40.11 174 GLY D N 1
ATOM 1245 C CA . GLY A 1 206 ? 53.553 -9.972 -26.699 1.00 39.02 174 GLY D CA 1
ATOM 1246 C C . GLY A 1 206 ? 54.501 -8.966 -26.057 1.00 39.70 174 GLY D C 1
ATOM 1247 O O . GLY A 1 206 ? 54.183 -7.790 -26.010 1.00 44.94 174 GLY D O 1
ATOM 1248 N N . THR A 1 207 ? 55.699 -9.396 -25.671 1.00 39.69 175 THR D N 1
ATOM 1249 C CA . THR A 1 207 ? 56.673 -8.589 -24.934 1.00 38.98 175 THR D CA 1
ATOM 1250 C C . THR A 1 207 ? 58.081 -8.936 -25.266 1.00 38.83 175 THR D C 1
ATOM 1251 O O . THR A 1 207 ? 58.385 -10.064 -25.656 1.00 46.67 175 THR D O 1
ATOM 1255 N N . PHE A 1 208 ? 58.979 -8.016 -25.021 1.00 39.45 176 PHE D N 1
ATOM 1256 C CA . PHE A 1 208 ? 60.384 -8.298 -25.227 1.00 40.97 176 PHE D CA 1
ATOM 1257 C C . PHE A 1 208 ? 61.180 -7.801 -24.023 1.00 43.15 176 PHE D C 1
ATOM 1258 O O . PHE A 1 208 ? 61.152 -6.616 -23.703 1.00 46.61 176 PHE D O 1
ATOM 1266 N N . ASP A 1 209 ? 61.875 -8.711 -23.358 1.00 45.62 177 ASP D N 1
ATOM 1267 C CA . ASP A 1 209 ? 62.650 -8.410 -22.159 1.00 47.03 177 ASP D CA 1
ATOM 1268 C C . ASP A 1 209 ? 64.082 -8.828 -22.387 1.00 49.35 177 ASP D C 1
ATOM 1269 O O . ASP A 1 209 ? 64.340 -9.874 -22.998 1.00 46.82 177 ASP D O 1
ATOM 1274 N N . VAL A 1 210 ? 65.021 -8.034 -21.898 1.00 48.99 178 VAL D N 1
ATOM 1275 C CA . VAL A 1 210 ? 66.429 -8.417 -21.985 1.00 52.97 178 VAL D CA 1
ATOM 1276 C C . VAL A 1 210 ? 67.067 -8.059 -20.635 1.00 53.78 178 VAL D C 1
ATOM 1277 O O . VAL A 1 210 ? 66.975 -6.929 -20.192 1.00 61.83 178 VAL D O 1
ATOM 1281 N N . SER A 1 211 ? 67.662 -9.027 -19.952 1.00 56.41 179 SER D N 1
ATOM 1282 C CA . SER A 1 211 ? 68.227 -8.774 -18.617 1.00 55.27 179 SER D CA 1
ATOM 1283 C C . SER A 1 211 ? 69.635 -9.238 -18.492 1.00 56.99 179 SER D C 1
ATOM 1284 O O . SER A 1 211 ? 70.022 -10.218 -19.143 1.00 59.41 179 SER D O 1
ATOM 1287 N N . LEU A 1 212 ? 70.412 -8.550 -17.667 1.00 57.08 180 LEU D N 1
ATOM 1288 C CA . LEU A 1 212 ? 71.766 -9.013 -17.432 1.00 62.32 180 LEU D CA 1
ATOM 1289 C C . LEU A 1 212 ? 71.852 -9.536 -16.007 1.00 66.62 180 LEU D C 1
ATOM 1290 O O . LEU A 1 212 ? 71.753 -8.774 -15.028 1.00 73.33 180 LEU D O 1
ATOM 1295 N N . LEU A 1 213 ? 72.017 -10.840 -15.893 1.00 64.05 181 LEU D N 1
ATOM 1296 C CA . LEU A 1 213 ? 72.121 -11.481 -14.595 1.00 66.68 181 LEU D CA 1
ATOM 1297 C C . LEU A 1 213 ? 73.569 -11.621 -14.176 1.00 70.27 181 LEU D C 1
ATOM 1298 O O . LEU A 1 213 ? 74.453 -11.757 -15.010 1.00 68.60 181 LEU D O 1
ATOM 1303 N N . GLU A 1 214 ? 73.820 -11.554 -12.871 1.00 81.55 182 GLU D N 1
ATOM 1304 C CA . GLU A 1 214 ? 75.170 -11.773 -12.375 1.00 86.78 182 GLU D CA 1
ATOM 1305 C C . GLU A 1 214 ? 75.100 -12.879 -11.322 1.00 88.03 182 GLU D C 1
ATOM 1306 O O . GLU A 1 214 ? 74.180 -12.888 -10.498 1.00 84.67 182 GLU D O 1
ATOM 1312 N N . ILE A 1 215 ? 76.029 -13.838 -11.444 1.00 93.71 183 ILE D N 1
ATOM 1313 C CA . ILE A 1 215 ? 76.156 -15.044 -10.599 1.00 97.30 183 ILE D CA 1
ATOM 1314 C C . ILE A 1 215 ? 77.452 -15.064 -9.796 1.00 101.77 183 ILE D C 1
ATOM 1315 O O . ILE A 1 215 ? 78.537 -14.968 -10.368 1.00 98.73 183 ILE D O 1
ATOM 1320 N N . GLY A 1 216 ? 77.334 -15.241 -8.481 1.00 114.65 184 GLY D N 1
ATOM 1321 C CA . GLY A 1 216 ? 78.492 -15.295 -7.582 1.00 115.15 184 GLY D CA 1
ATOM 1322 C C . GLY A 1 216 ? 79.063 -16.694 -7.473 1.00 114.93 184 GLY D C 1
ATOM 1323 O O . GLY A 1 216 ? 78.704 -17.449 -6.572 1.00 122.39 184 GLY D O 1
ATOM 1324 N N . GLY A 1 218 ? 76.711 -19.323 -4.608 1.00 96.81 186 GLY D N 1
ATOM 1325 C CA . GLY A 1 218 ? 76.254 -19.589 -5.978 1.00 100.10 186 GLY D CA 1
ATOM 1326 C C . GLY A 1 218 ? 74.913 -18.902 -6.190 1.00 102.99 186 GLY D C 1
ATOM 1327 O O . GLY A 1 218 ? 73.931 -19.536 -6.604 1.00 94.60 186 GLY D O 1
ATOM 1328 N N . VAL A 1 219 ? 74.894 -17.588 -5.942 1.00 106.31 187 VAL D N 1
ATOM 1329 C CA . VAL A 1 219 ? 73.667 -16.775 -5.992 1.00 102.79 187 VAL D CA 1
ATOM 1330 C C . VAL A 1 219 ? 73.395 -15.978 -7.290 1.00 98.98 187 VAL D C 1
ATOM 1331 O O . VAL A 1 219 ? 74.320 -15.669 -8.044 1.00 99.82 187 VAL D O 1
ATOM 1335 N N . VAL A 1 220 ? 72.123 -15.639 -7.533 1.00 92.81 188 VAL D N 1
ATOM 1336 C CA . VAL A 1 220 ? 71.714 -14.899 -8.754 1.00 92.15 188 VAL D CA 1
ATOM 1337 C C . VAL A 1 220 ? 71.018 -13.518 -8.624 1.00 86.49 188 VAL D C 1
ATOM 1338 O O . VAL A 1 220 ? 69.816 -13.414 -8.348 1.00 78.64 188 VAL D O 1
ATOM 1341 N N . GLU A 1 221 ? 71.772 -12.456 -8.859 1.00 83.02 189 GLU D N 1
ATOM 1342 C CA . GLU A 1 221 ? 71.167 -11.144 -8.809 1.00 88.68 189 GLU D CA 1
ATOM 1343 C C . GLU A 1 221 ? 70.925 -10.619 -10.237 1.00 82.73 189 GLU D C 1
ATOM 1344 O O . GLU A 1 221 ? 71.727 -10.844 -11.138 1.00 85.14 189 GLU D O 1
ATOM 1350 N N . VAL A 1 222 ? 69.796 -9.953 -10.431 1.00 72.64 190 VAL D N 1
ATOM 1351 C CA . VAL A 1 222 ? 69.450 -9.362 -11.699 1.00 65.91 190 VAL D CA 1
ATOM 1352 C C . VAL A 1 222 ? 70.072 -7.968 -11.682 1.00 66.60 190 VAL D C 1
ATOM 1353 O O . VAL A 1 222 ? 69.567 -7.098 -10.993 1.00 64.06 190 VAL D O 1
ATOM 1357 N N . ARG A 1 223 ? 71.168 -7.750 -12.405 1.00 69.27 191 ARG D N 1
ATOM 1358 C CA . ARG A 1 223 ? 71.776 -6.408 -12.407 1.00 70.75 191 ARG D CA 1
ATOM 1359 C C . ARG A 1 223 ? 71.136 -5.304 -13.253 1.00 66.70 191 ARG D C 1
ATOM 1360 O O . ARG A 1 223 ? 71.031 -4.185 -12.789 1.00 72.34 191 ARG D O 1
ATOM 1365 N N . ALA A 1 224 ? 70.766 -5.565 -14.498 1.00 65.40 192 ALA D N 1
ATOM 1366 C CA . ALA A 1 224 ? 70.142 -4.506 -15.333 1.00 61.62 192 ALA D CA 1
ATOM 1367 C C . ALA A 1 224 ? 69.019 -5.025 -16.197 1.00 56.63 192 ALA D C 1
ATOM 1368 O O . ALA A 1 224 ? 69.018 -6.143 -16.634 1.00 57.71 192 ALA D O 1
ATOM 1370 N N . THR A 1 225 ? 68.067 -4.171 -16.470 1.00 60.29 193 THR D N 1
ATOM 1371 C CA . THR A 1 225 ? 66.897 -4.583 -17.208 1.00 61.26 193 THR D CA 1
ATOM 1372 C C . THR A 1 225 ? 66.490 -3.607 -18.259 1.00 59.83 193 THR D C 1
ATOM 1373 O O . THR A 1 225 ? 66.845 -2.426 -18.181 1.00 58.01 193 THR D O 1
ATOM 1377 N N . SER A 1 226 ? 65.788 -4.127 -19.266 1.00 55.58 194 SER D N 1
ATOM 1378 C CA . SER A 1 226 ? 65.264 -3.304 -20.340 1.00 50.42 194 SER D CA 1
ATOM 1379 C C . SER A 1 226 ? 64.349 -4.160 -21.191 1.00 50.66 194 SER D C 1
ATOM 1380 O O . SER A 1 226 ? 64.217 -5.362 -20.960 1.00 54.73 194 SER D O 1
ATOM 1383 N N . GLY A 1 227 ? 63.684 -3.528 -22.147 1.00 49.59 195 GLY D N 1
ATOM 1384 C CA . GLY A 1 227 ? 62.771 -4.224 -23.021 1.00 46.73 195 GLY D CA 1
ATOM 1385 C C . GLY A 1 227 ? 61.893 -3.279 -23.816 1.00 47.72 195 GLY D C 1
ATOM 1386 O O . GLY A 1 227 ? 62.201 -2.112 -23.988 1.00 52.53 195 GLY D O 1
ATOM 1387 N N . ASP A 1 228 ? 60.805 -3.812 -24.333 1.00 45.58 196 ASP D N 1
ATOM 1388 C CA . ASP A 1 228 ? 59.853 -3.072 -25.099 1.00 43.86 196 ASP D CA 1
ATOM 1389 C C . ASP A 1 228 ? 58.574 -3.861 -24.806 1.00 43.83 196 ASP D C 1
ATOM 1390 O O . ASP A 1 228 ? 58.361 -5.016 -25.285 1.00 42.87 196 ASP D O 1
ATOM 1395 N N . ASN A 1 229 ? 57.734 -3.250 -23.993 1.00 40.38 197 ASN D N 1
ATOM 1396 C CA . ASN A 1 229 ? 56.556 -3.921 -23.540 1.00 43.39 197 ASN D CA 1
ATOM 1397 C C . ASN A 1 229 ? 55.514 -4.236 -24.587 1.00 43.37 197 ASN D C 1
ATOM 1398 O O . ASN A 1 229 ? 54.478 -4.842 -24.301 1.00 41.85 197 ASN D O 1
ATOM 1403 N N . HIS A 1 230 ? 55.784 -3.825 -25.811 1.00 43.33 198 HIS D N 1
ATOM 1404 C CA . HIS A 1 230 ? 54.809 -4.001 -26.845 1.00 44.13 198 HIS D CA 1
ATOM 1405 C C . HIS A 1 230 ? 55.454 -4.543 -28.064 1.00 44.02 198 HIS D C 1
ATOM 1406 O O . HIS A 1 230 ? 55.072 -4.223 -29.196 1.00 39.47 198 HIS D O 1
ATOM 1413 N N . LEU A 1 231 ? 56.447 -5.396 -27.801 1.00 44.98 199 LEU D N 1
ATOM 1414 C CA . LEU A 1 231 ? 57.185 -6.011 -28.872 1.00 39.67 199 LEU D CA 1
ATOM 1415 C C . LEU A 1 231 ? 57.106 -7.491 -28.703 1.00 39.30 199 LEU D C 1
ATOM 1416 O O . LEU A 1 231 ? 57.781 -8.054 -27.850 1.00 42.35 199 LEU D O 1
ATOM 1421 N N . GLY A 1 232 ? 56.303 -8.152 -29.504 1.00 39.87 200 GLY D N 1
ATOM 1422 C CA . GLY A 1 232 ? 56.254 -9.609 -29.397 1.00 38.50 200 GLY D CA 1
ATOM 1423 C C . GLY A 1 232 ? 56.111 -10.274 -30.747 1.00 37.84 200 GLY D C 1
ATOM 1424 O O . GLY A 1 232 ? 55.822 -9.594 -31.775 1.00 37.57 200 GLY D O 1
ATOM 1425 N N . GLY A 1 233 ? 56.299 -11.593 -30.734 1.00 34.74 201 GLY D N 1
ATOM 1426 C CA . GLY A 1 233 ? 56.168 -12.399 -31.897 1.00 35.89 201 GLY D CA 1
ATOM 1427 C C . GLY A 1 233 ? 54.814 -12.202 -32.554 1.00 40.23 201 GLY D C 1
ATOM 1428 O O . GLY A 1 233 ? 54.709 -12.285 -33.793 1.00 42.66 201 GLY D O 1
ATOM 1429 N N . ASP A 1 234 ? 53.764 -11.958 -31.771 1.00 39.20 202 ASP D N 1
ATOM 1430 C CA . ASP A 1 234 ? 52.444 -11.748 -32.410 1.00 44.81 202 ASP D CA 1
ATOM 1431 C C . ASP A 1 234 ? 52.436 -10.647 -33.479 1.00 44.16 202 ASP D C 1
ATOM 1432 O O . ASP A 1 234 ? 51.576 -10.636 -34.352 1.00 47.84 202 ASP D O 1
ATOM 1437 N N . ASP A 1 235 ? 53.401 -9.738 -33.390 1.00 41.82 203 ASP D N 1
ATOM 1438 C CA . ASP A 1 235 ? 53.526 -8.619 -34.310 1.00 41.23 203 ASP D CA 1
ATOM 1439 C C . ASP A 1 235 ? 54.085 -9.081 -35.621 1.00 42.19 203 ASP D C 1
ATOM 1440 O O . ASP A 1 235 ? 53.723 -8.521 -36.663 1.00 42.00 203 ASP D O 1
ATOM 1445 N N . TRP A 1 236 ? 55.008 -10.052 -35.558 1.00 41.63 204 TRP D N 1
ATOM 1446 C CA . TRP A 1 236 ? 55.587 -10.638 -36.772 1.00 41.90 204 TRP D CA 1
ATOM 1447 C C . TRP A 1 236 ? 54.474 -11.287 -37.541 1.00 44.35 204 TRP D C 1
ATOM 1448 O O . TRP A 1 236 ? 54.319 -11.000 -38.729 1.00 50.26 204 TRP D O 1
ATOM 1459 N N . ASP A 1 237 ? 53.668 -12.107 -36.865 1.00 45.22 205 ASP D N 1
ATOM 1460 C CA . ASP A 1 237 ? 52.491 -12.732 -37.491 1.00 46.01 205 ASP D CA 1
ATOM 1461 C C . ASP A 1 237 ? 51.539 -11.682 -38.046 1.00 49.36 205 ASP D C 1
ATOM 1462 O O . ASP A 1 237 ? 50.937 -11.878 -39.113 1.00 50.18 205 ASP D O 1
ATOM 1467 N N . GLN A 1 238 ? 51.433 -10.541 -37.355 1.00 45.68 206 GLN D N 1
ATOM 1468 C CA . GLN A 1 238 ? 50.526 -9.524 -37.808 1.00 44.42 206 GLN D CA 1
ATOM 1469 C C . GLN A 1 238 ? 50.928 -8.972 -39.180 1.00 48.09 206 GLN D C 1
ATOM 1470 O O . GLN A 1 238 ? 50.062 -8.762 -40.060 1.00 49.02 206 GLN D O 1
ATOM 1476 N N . ARG A 1 239 ? 52.234 -8.753 -39.369 1.00 44.88 207 ARG D N 1
ATOM 1477 C CA . ARG A 1 239 ? 52.729 -8.186 -40.617 1.00 44.29 207 ARG D CA 1
ATOM 1478 C C . ARG A 1 239 ? 52.385 -9.106 -41.780 1.00 47.58 207 ARG D C 1
ATOM 1479 O O . ARG A 1 239 ? 51.974 -8.642 -42.869 1.00 50.15 207 ARG D O 1
ATOM 1487 N N . VAL A 1 240 ? 52.518 -10.410 -41.538 1.00 44.14 208 VAL D N 1
ATOM 1488 C CA . VAL A 1 240 ? 52.171 -11.396 -42.543 1.00 43.34 208 VAL D CA 1
ATOM 1489 C C . VAL A 1 240 ? 50.661 -11.338 -42.815 1.00 44.00 208 VAL D C 1
ATOM 1490 O O . VAL A 1 240 ? 50.238 -11.416 -43.941 1.00 45.47 208 VAL D O 1
ATOM 1494 N N . VAL A 1 241 ? 49.837 -11.161 -41.799 1.00 44.26 209 VAL D N 1
ATOM 1495 C CA . VAL A 1 241 ? 48.407 -11.064 -42.070 1.00 46.63 209 VAL D CA 1
ATOM 1496 C C . VAL A 1 241 ? 48.172 -9.853 -42.985 1.00 49.88 209 VAL D C 1
ATOM 1497 O O . VAL A 1 241 ? 47.440 -9.946 -43.971 1.00 50.60 209 VAL D O 1
ATOM 1501 N N . ASP A 1 242 ? 48.864 -8.744 -42.710 1.00 50.03 210 ASP D N 1
ATOM 1502 C CA . ASP A 1 242 ? 48.698 -7.531 -43.528 1.00 53.24 210 ASP D CA 1
ATOM 1503 C C . ASP A 1 242 ? 49.141 -7.750 -44.963 1.00 53.64 210 ASP D C 1
ATOM 1504 O O . ASP A 1 242 ? 48.472 -7.376 -45.912 1.00 54.78 210 ASP D O 1
ATOM 1509 N N . TRP A 1 243 ? 50.279 -8.383 -45.102 1.00 52.89 211 TRP D N 1
ATOM 1510 C CA . TRP A 1 243 ? 50.845 -8.641 -46.396 1.00 54.30 211 TRP D CA 1
ATOM 1511 C C . TRP A 1 243 ? 49.842 -9.460 -47.212 1.00 56.55 211 TRP D C 1
ATOM 1512 O O . TRP A 1 243 ? 49.521 -9.125 -48.373 1.00 56.93 211 TRP D O 1
ATOM 1523 N N . LEU A 1 244 ? 49.290 -10.481 -46.562 1.00 52.61 212 LEU D N 1
ATOM 1524 C CA . LEU A 1 244 ? 48.288 -11.301 -47.187 1.00 52.80 212 LEU D CA 1
ATOM 1525 C C . LEU A 1 244 ? 47.078 -10.490 -47.555 1.00 55.61 212 LEU D C 1
ATOM 1526 O O . LEU A 1 244 ? 46.457 -10.726 -48.571 1.00 58.54 212 LEU D O 1
ATOM 1531 N N . VAL A 1 245 ? 46.708 -9.540 -46.727 1.00 55.80 213 VAL D N 1
ATOM 1532 C CA . VAL A 1 245 ? 45.534 -8.776 -47.078 1.00 59.41 213 VAL D CA 1
ATOM 1533 C C . VAL A 1 245 ? 45.732 -7.869 -48.295 1.00 63.42 213 VAL D C 1
ATOM 1534 O O . VAL A 1 245 ? 44.817 -7.715 -49.109 1.00 64.18 213 VAL D O 1
ATOM 1538 N N . ASP A 1 246 ? 46.940 -7.331 -48.445 1.00 68.18 214 ASP D N 1
ATOM 1539 C CA . ASP A 1 246 ? 47.228 -6.421 -49.548 1.00 75.80 214 ASP D CA 1
ATOM 1540 C C . ASP A 1 246 ? 47.319 -7.194 -50.820 1.00 75.56 214 ASP D C 1
ATOM 1541 O O . ASP A 1 246 ? 46.661 -6.839 -51.801 1.00 73.88 214 ASP D O 1
ATOM 1546 N N . LYS A 1 247 ? 48.150 -8.239 -50.795 1.00 72.90 215 LYS D N 1
ATOM 1547 C CA . LYS A 1 247 ? 48.341 -9.075 -51.962 1.00 71.83 215 LYS D CA 1
ATOM 1548 C C . LYS A 1 247 ? 47.030 -9.588 -52.515 1.00 74.84 215 LYS D C 1
ATOM 1549 O O . LYS A 1 247 ? 46.804 -9.581 -53.758 1.00 79.33 215 LYS D O 1
ATOM 1555 N N . PHE A 1 248 ? 46.140 -9.952 -51.602 1.00 67.54 216 PHE D N 1
ATOM 1556 C CA . PHE A 1 248 ? 44.850 -10.417 -52.027 1.00 70.54 216 PHE D CA 1
ATOM 1557 C C . PHE A 1 248 ? 44.014 -9.321 -52.654 1.00 75.30 216 PHE D C 1
ATOM 1558 O O . PHE A 1 248 ? 43.443 -9.501 -53.735 1.00 78.36 216 PHE D O 1
ATOM 1566 N N . LYS A 1 249 ? 43.892 -8.209 -51.936 1.00 73.74 217 LYS D N 1
ATOM 1567 C CA . LYS A 1 249 ? 43.150 -7.076 -52.424 1.00 73.81 217 LYS D CA 1
ATOM 1568 C C . LYS A 1 249 ? 43.683 -6.766 -53.812 1.00 74.70 217 LYS D C 1
ATOM 1569 O O . LYS A 1 249 ? 42.917 -6.641 -54.741 1.00 76.64 217 LYS D O 1
ATOM 1575 N N . GLY A 1 250 ? 45.005 -6.730 -53.956 1.00 74.25 218 GLY D N 1
ATOM 1576 C CA . GLY A 1 250 ? 45.660 -6.458 -55.235 1.00 77.61 218 GLY D CA 1
ATOM 1577 C C . GLY A 1 250 ? 45.173 -7.326 -56.381 1.00 81.02 218 GLY D C 1
ATOM 1578 O O . GLY A 1 250 ? 45.115 -6.882 -57.523 1.00 84.40 218 GLY D O 1
ATOM 1579 N N . THR A 1 251 ? 44.843 -8.570 -56.053 1.00 81.28 219 THR D N 1
ATOM 1580 C CA . THR A 1 251 ? 44.329 -9.588 -56.971 1.00 81.56 219 THR D CA 1
ATOM 1581 C C . THR A 1 251 ? 42.821 -9.495 -57.214 1.00 83.33 219 THR D C 1
ATOM 1582 O O . THR A 1 251 ? 42.364 -9.436 -58.341 1.00 86.65 219 THR D O 1
ATOM 1586 N N . SER A 1 252 ? 42.051 -9.438 -56.138 1.00 82.47 220 SER D N 1
ATOM 1587 C CA . SER A 1 252 ? 40.598 -9.454 -56.227 1.00 83.37 220 SER D CA 1
ATOM 1588 C C . SER A 1 252 ? 39.862 -8.142 -56.034 1.00 82.96 220 SER D C 1
ATOM 1589 O O . SER A 1 252 ? 38.672 -8.074 -56.306 1.00 83.54 220 SER D O 1
ATOM 1592 N N . GLY A 1 253 ? 40.530 -7.131 -55.491 1.00 81.54 221 GLY D N 1
ATOM 1593 C CA . GLY A 1 253 ? 39.874 -5.854 -55.226 1.00 80.98 221 GLY D CA 1
ATOM 1594 C C . GLY A 1 253 ? 38.970 -5.992 -54.016 1.00 80.14 221 GLY D C 1
ATOM 1595 O O . GLY A 1 253 ? 38.189 -5.099 -53.713 1.00 81.16 221 GLY D O 1
ATOM 1596 N N . ILE A 1 254 ? 39.074 -7.124 -53.324 1.00 79.58 222 ILE D N 1
ATOM 1597 C CA . ILE A 1 254 ? 38.273 -7.386 -52.128 1.00 80.18 222 ILE D CA 1
ATOM 1598 C C . ILE A 1 254 ? 39.080 -7.101 -50.855 1.00 80.43 222 ILE D C 1
ATOM 1599 O O . ILE A 1 254 ? 40.249 -7.507 -50.748 1.00 78.43 222 ILE D O 1
ATOM 1604 N N . ASP A 1 255 ? 38.455 -6.391 -49.909 1.00 82.49 223 ASP D N 1
ATOM 1605 C CA . ASP A 1 255 ? 39.061 -6.110 -48.610 1.00 82.35 223 ASP D CA 1
ATOM 1606 C C . ASP A 1 255 ? 38.564 -7.188 -47.676 1.00 81.72 223 ASP D C 1
ATOM 1607 O O . ASP A 1 255 ? 37.363 -7.295 -47.423 1.00 87.61 223 ASP D O 1
ATOM 1612 N N . LEU A 1 256 ? 39.482 -7.972 -47.143 1.00 75.71 224 LEU D N 1
ATOM 1613 C CA . LEU A 1 256 ? 39.089 -9.037 -46.250 1.00 72.17 224 LEU D CA 1
ATOM 1614 C C . LEU A 1 256 ? 38.888 -8.671 -44.799 1.00 73.12 224 LEU D C 1
ATOM 1615 O O . LEU A 1 256 ? 38.199 -9.397 -44.082 1.00 76.17 224 LEU D O 1
ATOM 1620 N N . THR A 1 257 ? 39.477 -7.555 -44.375 1.00 72.23 225 THR D N 1
ATOM 1621 C CA . THR A 1 257 ? 39.434 -7.139 -42.974 1.00 75.88 225 THR D CA 1
ATOM 1622 C C . THR A 1 257 ? 38.050 -7.194 -42.398 1.00 79.86 225 THR D C 1
ATOM 1623 O O . THR A 1 257 ? 37.871 -7.561 -41.243 1.00 77.80 225 THR D O 1
ATOM 1626 N N . LYS A 1 258 ? 37.065 -6.890 -43.229 1.00 86.17 226 LYS D N 1
ATOM 1627 C CA . LYS A 1 258 ? 35.693 -6.875 -42.766 1.00 93.84 226 LYS D CA 1
ATOM 1628 C C . LYS A 1 258 ? 34.994 -8.254 -42.741 1.00 93.27 226 LYS D C 1
ATOM 1629 O O . LYS A 1 258 ? 33.784 -8.347 -42.559 1.00 100.30 226 LYS D O 1
ATOM 1635 N N . ASP A 1 259 ? 35.772 -9.321 -42.880 1.00 88.23 227 ASP D N 1
ATOM 1636 C CA . ASP A 1 259 ? 35.245 -10.682 -42.881 1.00 83.89 227 ASP D CA 1
ATOM 1637 C C . ASP A 1 259 ? 35.950 -11.431 -41.760 1.00 82.71 227 ASP D C 1
ATOM 1638 O O . ASP A 1 259 ? 37.142 -11.727 -41.862 1.00 85.10 227 ASP D O 1
ATOM 1643 N N . LYS A 1 260 ? 35.220 -11.735 -40.691 1.00 78.07 228 LYS D N 1
ATOM 1644 C CA . LYS A 1 260 ? 35.818 -12.414 -39.549 1.00 77.03 228 LYS D CA 1
ATOM 1645 C C . LYS A 1 260 ? 36.350 -13.821 -39.831 1.00 78.25 228 LYS D C 1
ATOM 1646 O O . LYS A 1 260 ? 37.482 -14.135 -39.441 1.00 75.61 228 LYS D O 1
ATOM 1650 N N . MET A 1 261 ? 35.552 -14.647 -40.512 1.00 76.37 229 MET D N 1
ATOM 1651 C CA . MET A 1 261 ? 35.954 -16.010 -40.857 1.00 77.04 229 MET D CA 1
ATOM 1652 C C . MET A 1 261 ? 37.279 -16.036 -41.631 1.00 76.83 229 MET D C 1
ATOM 1653 O O . MET A 1 261 ? 38.228 -16.757 -41.258 1.00 74.92 229 MET D O 1
ATOM 1658 N N . ALA A 1 262 ? 37.338 -15.250 -42.703 1.00 72.06 230 ALA D N 1
ATOM 1659 C CA . ALA A 1 262 ? 38.540 -15.162 -43.507 1.00 67.35 230 ALA D CA 1
ATOM 1660 C C . ALA A 1 262 ? 39.722 -14.733 -42.649 1.00 63.37 230 ALA D C 1
ATOM 1661 O O . ALA A 1 262 ? 40.776 -15.352 -42.651 1.00 61.00 230 ALA D O 1
ATOM 1663 N N . MET A 1 263 ? 39.528 -13.675 -41.889 1.00 64.28 231 MET D N 1
ATOM 1664 C CA . MET A 1 263 ? 40.593 -13.151 -41.048 1.00 67.31 231 MET D CA 1
ATOM 1665 C C . MET A 1 263 ? 41.186 -14.165 -40.082 1.00 66.87 231 MET D C 1
ATOM 1666 O O . MET A 1 263 ? 42.402 -14.251 -39.897 1.00 64.74 231 MET D O 1
ATOM 1671 N N . GLN A 1 264 ? 40.311 -14.953 -39.488 1.00 68.01 232 GLN D N 1
ATOM 1672 C CA . GLN A 1 264 ? 40.725 -15.986 -38.600 1.00 66.97 232 GLN D CA 1
ATOM 1673 C C . GLN A 1 264 ? 41.557 -16.957 -39.417 1.00 68.58 232 GLN D C 1
ATOM 1674 O O . GLN A 1 264 ? 42.638 -17.375 -38.991 1.00 74.05 232 GLN D O 1
ATOM 1680 N N . ARG A 1 265 ? 41.040 -17.332 -40.590 1.00 62.01 233 ARG D N 1
ATOM 1681 C CA . ARG A 1 265 ? 41.749 -18.266 -41.445 1.00 58.73 233 ARG D CA 1
ATOM 1682 C C . ARG A 1 265 ? 43.129 -17.704 -41.758 1.00 58.08 233 ARG D C 1
ATOM 1683 O O . ARG A 1 265 ? 44.144 -18.436 -41.737 1.00 59.39 233 ARG D O 1
ATOM 1691 N N . LEU A 1 266 ? 43.188 -16.402 -41.999 1.00 54.54 234 LEU D N 1
ATOM 1692 C CA . LEU A 1 266 ? 44.479 -15.799 -42.262 1.00 55.57 234 LEU D CA 1
ATOM 1693 C C . LEU A 1 266 ? 45.436 -15.807 -41.100 1.00 55.43 234 LEU D C 1
ATOM 1694 O O . LEU A 1 266 ? 46.639 -15.949 -41.331 1.00 53.14 234 LEU D O 1
ATOM 1699 N N . ARG A 1 267 ? 44.938 -15.614 -39.872 1.00 57.00 235 ARG D N 1
ATOM 1700 C CA . ARG A 1 267 ? 45.834 -15.633 -38.718 1.00 57.87 235 ARG D CA 1
ATOM 1701 C C . ARG A 1 267 ? 46.490 -16.997 -38.635 1.00 61.58 235 ARG D C 1
ATOM 1702 O O . ARG A 1 267 ? 47.718 -17.069 -38.575 1.00 63.96 235 ARG D O 1
ATOM 1709 N N . GLU A 1 268 ? 45.694 -18.075 -38.666 1.00 65.22 236 GLU D N 1
ATOM 1710 C CA . GLU A 1 268 ? 46.247 -19.440 -38.667 1.00 67.47 236 GLU D CA 1
ATOM 1711 C C . GLU A 1 268 ? 47.345 -19.550 -39.704 1.00 65.03 236 GLU D C 1
ATOM 1712 O O . GLU A 1 268 ? 48.504 -19.803 -39.378 1.00 66.63 236 GLU D O 1
ATOM 1718 N N . ALA A 1 269 ? 46.988 -19.298 -40.954 1.00 60.96 237 ALA D N 1
ATOM 1719 C CA . ALA A 1 269 ? 47.951 -19.398 -42.036 1.00 60.13 237 ALA D CA 1
ATOM 1720 C C . ALA A 1 269 ? 49.178 -18.520 -41.798 1.00 57.22 237 ALA D C 1
ATOM 1721 O O . ALA A 1 269 ? 50.312 -18.943 -42.010 1.00 56.59 237 ALA D O 1
ATOM 1723 N N . ALA A 1 270 ? 48.958 -17.292 -41.363 1.00 55.06 238 ALA D N 1
ATOM 1724 C CA . ALA A 1 270 ? 50.085 -16.417 -41.127 1.00 54.74 238 ALA D CA 1
ATOM 1725 C C . ALA A 1 270 ? 51.016 -17.053 -40.106 1.00 54.62 238 ALA D C 1
ATOM 1726 O O . ALA A 1 270 ? 52.230 -17.009 -40.269 1.00 52.71 238 ALA D O 1
ATOM 1728 N N . GLU A 1 271 ? 50.463 -17.703 -39.085 1.00 55.22 239 GLU D N 1
ATOM 1729 C CA . GLU A 1 271 ? 51.345 -18.265 -38.075 1.00 58.88 239 GLU D CA 1
ATOM 1730 C C . GLU A 1 271 ? 52.180 -19.397 -38.614 1.00 60.92 239 GLU D C 1
ATOM 1731 O O . GLU A 1 271 ? 53.408 -19.375 -38.491 1.00 62.10 239 GLU D O 1
ATOM 1737 N N . LYS A 1 272 ? 51.527 -20.373 -39.237 1.00 62.01 240 LYS D N 1
ATOM 1738 C CA . LYS A 1 272 ? 52.272 -21.481 -39.784 1.00 62.63 240 LYS D CA 1
ATOM 1739 C C . LYS A 1 272 ? 53.320 -20.961 -40.772 1.00 60.65 240 LYS D C 1
ATOM 1740 O O . LYS A 1 272 ? 54.442 -21.477 -40.832 1.00 64.39 240 LYS D O 1
ATOM 1746 N N . ALA A 1 273 ? 52.983 -19.926 -41.530 1.00 55.25 241 ALA D N 1
ATOM 1747 C CA . ALA A 1 273 ? 53.953 -19.388 -42.467 1.00 54.96 241 ALA D CA 1
ATOM 1748 C C . ALA A 1 273 ? 55.162 -18.897 -41.694 1.00 58.17 241 ALA D C 1
ATOM 1749 O O . ALA A 1 273 ? 56.306 -19.258 -42.039 1.00 62.24 241 ALA D O 1
ATOM 1751 N N . LYS A 1 274 ? 54.934 -18.098 -40.639 1.00 51.37 242 LYS D N 1
ATOM 1752 C CA . LYS A 1 274 ? 56.075 -17.629 -39.887 1.00 48.03 242 LYS D CA 1
ATOM 1753 C C . LYS A 1 274 ? 56.923 -18.828 -39.491 1.00 48.49 242 LYS D C 1
ATOM 1754 O O . LYS A 1 274 ? 58.140 -18.787 -39.595 1.00 49.65 242 LYS D O 1
ATOM 1760 N N . ILE A 1 275 ? 56.271 -19.893 -39.038 1.00 49.21 243 ILE D N 1
ATOM 1761 C CA . ILE A 1 275 ? 56.983 -21.091 -38.621 1.00 51.08 243 ILE D CA 1
ATOM 1762 C C . ILE A 1 275 ? 57.787 -21.758 -39.724 1.00 57.25 243 ILE D C 1
ATOM 1763 O O . ILE A 1 275 ? 58.997 -21.949 -39.553 1.00 58.64 243 ILE D O 1
ATOM 1768 N N . GLU A 1 276 ? 57.160 -22.086 -40.860 1.00 59.78 244 GLU D N 1
ATOM 1769 C CA . GLU A 1 276 ? 57.946 -22.678 -41.929 1.00 58.73 244 GLU D CA 1
ATOM 1770 C C . GLU A 1 276 ? 59.156 -21.811 -42.248 1.00 56.63 244 GLU D C 1
ATOM 1771 O O . GLU A 1 276 ? 60.195 -22.316 -42.712 1.00 57.37 244 GLU D O 1
ATOM 1777 N N . LEU A 1 277 ? 59.048 -20.504 -42.003 1.00 51.48 245 LEU D N 1
ATOM 1778 C CA . LEU A 1 277 ? 60.179 -19.644 -42.345 1.00 48.98 245 LEU D CA 1
ATOM 1779 C C . LEU A 1 277 ? 61.420 -19.739 -41.457 1.00 49.09 245 LEU D C 1
ATOM 1780 O O . LEU A 1 277 ? 62.498 -19.285 -41.826 1.00 48.30 245 LEU D O 1
ATOM 1785 N N . SER A 1 278 ? 61.274 -20.356 -40.295 1.00 51.79 246 SER D N 1
ATOM 1786 C CA . SER A 1 278 ? 62.416 -20.554 -39.431 1.00 56.41 246 SER D CA 1
ATOM 1787 C C . SER A 1 278 ? 63.292 -21.710 -39.980 1.00 59.71 246 SER D C 1
ATOM 1788 O O . SER A 1 278 ? 64.361 -21.975 -39.438 1.00 59.84 246 SER D O 1
ATOM 1791 N N . SER A 1 279 ? 62.871 -22.350 -41.077 1.00 61.39 247 SER D N 1
ATOM 1792 C CA . SER A 1 279 ? 63.569 -23.534 -41.627 1.00 64.45 247 SER D CA 1
ATOM 1793 C C . SER A 1 279 ? 63.758 -23.476 -43.106 1.00 67.03 247 SER D C 1
ATOM 1794 O O . SER A 1 279 ? 64.757 -23.913 -43.665 1.00 68.45 247 SER D O 1
ATOM 1797 N N . SER A 1 280 ? 62.742 -22.969 -43.757 1.00 70.40 248 SER D N 1
ATOM 1798 C CA . SER A 1 280 ? 62.790 -22.889 -45.168 1.00 66.98 248 SER D CA 1
ATOM 1799 C C . SER A 1 280 ? 63.095 -21.461 -45.542 1.00 68.23 248 SER D C 1
ATOM 1800 O O . SER A 1 280 ? 63.021 -20.548 -44.702 1.00 67.33 248 SER D O 1
ATOM 1803 N N . GLN A 1 281 ? 63.457 -21.285 -46.803 1.00 64.08 249 GLN D N 1
ATOM 1804 C CA . GLN A 1 281 ? 63.752 -19.997 -47.363 1.00 65.42 249 GLN D CA 1
ATOM 1805 C C . GLN A 1 281 ? 62.498 -19.579 -48.113 1.00 62.01 249 GLN D C 1
ATOM 1806 O O . GLN A 1 281 ? 62.523 -18.598 -48.899 1.00 60.66 249 GLN D O 1
ATOM 1812 N N . SER A 1 282 ? 61.400 -20.312 -47.878 1.00 55.84 250 SER D N 1
ATOM 1813 C CA . SER A 1 282 ? 60.176 -20.028 -48.612 1.00 56.43 250 SER D CA 1
ATOM 1814 C C . SER A 1 282 ? 58.962 -20.803 -48.157 1.00 56.15 250 SER D C 1
ATOM 1815 O O . SER A 1 282 ? 59.108 -21.907 -47.675 1.00 55.48 250 SER D O 1
ATOM 1818 N N . THR A 1 283 ? 57.763 -20.240 -48.325 1.00 57.18 251 THR D N 1
ATOM 1819 C CA . THR A 1 283 ? 56.541 -20.928 -47.894 1.00 60.51 251 THR D CA 1
ATOM 1820 C C . THR A 1 283 ? 55.343 -20.522 -48.707 1.00 63.60 251 THR D C 1
ATOM 1821 O O . THR A 1 283 ? 55.254 -19.380 -49.145 1.00 72.69 251 THR D O 1
ATOM 1825 N N . SER A 1 284 ? 54.425 -21.457 -48.926 1.00 64.49 252 SER D N 1
ATOM 1826 C CA . SER A 1 284 ? 53.218 -21.137 -49.672 1.00 69.40 252 SER D CA 1
ATOM 1827 C C . SER A 1 284 ? 51.962 -21.102 -48.825 1.00 69.07 252 SER D C 1
ATOM 1828 O O . SER A 1 284 ? 51.755 -21.950 -47.932 1.00 64.48 252 SER D O 1
ATOM 1831 N N . ILE A 1 285 ? 51.165 -20.064 -49.075 1.00 62.69 253 ILE D N 1
ATOM 1832 C CA . ILE A 1 285 ? 49.910 -19.928 -48.401 1.00 59.58 253 ILE D CA 1
ATOM 1833 C C . ILE A 1 285 ? 48.869 -20.199 -49.476 1.00 63.91 253 ILE D C 1
ATOM 1834 O O . ILE A 1 285 ? 48.836 -19.588 -50.558 1.00 64.81 253 ILE D O 1
ATOM 1839 N N . ASN A 1 286 ? 48.016 -21.138 -49.149 1.00 64.97 254 ASN D N 1
ATOM 1840 C CA . ASN A 1 286 ? 46.999 -21.556 -50.026 1.00 70.97 254 ASN D CA 1
ATOM 1841 C C . ASN A 1 286 ? 45.741 -21.663 -49.217 1.00 72.56 254 ASN D C 1
ATOM 1842 O O . ASN A 1 286 ? 45.678 -22.471 -48.290 1.00 71.27 254 ASN D O 1
ATOM 1847 N N . LEU A 1 287 ? 44.777 -20.785 -49.501 1.00 69.07 255 LEU D N 1
ATOM 1848 C CA . LEU A 1 287 ? 43.504 -20.831 -48.796 1.00 68.58 255 LEU D CA 1
ATOM 1849 C C . LEU A 1 287 ? 42.363 -20.948 -49.775 1.00 71.27 255 LEU D C 1
ATOM 1850 O O . LEU A 1 287 ? 41.927 -19.959 -50.384 1.00 73.97 255 LEU D O 1
ATOM 1855 N N . PRO A 1 288 ? 41.874 -22.179 -49.930 1.00 69.18 256 PRO D N 1
ATOM 1856 C CA . PRO A 1 288 ? 40.806 -22.444 -50.838 1.00 68.75 256 PRO D CA 1
ATOM 1857 C C . PRO A 1 288 ? 39.553 -21.796 -50.348 1.00 69.15 256 PRO D C 1
ATOM 1858 O O . PRO A 1 288 ? 39.349 -21.630 -49.139 1.00 68.16 256 PRO D O 1
ATOM 1862 N N A TYR A 1 289 ? 38.828 -21.310 -51.344 0.50 71.88 257 TYR D N 1
ATOM 1863 N N B TYR A 1 289 ? 38.658 -21.482 -51.275 0.50 70.48 257 TYR D N 1
ATOM 1864 C CA A TYR A 1 289 ? 37.539 -20.667 -51.260 0.50 73.63 257 TYR D CA 1
ATOM 1865 C CA B TYR A 1 289 ? 37.352 -20.898 -50.978 0.50 70.85 257 TYR D CA 1
ATOM 1866 C C A TYR A 1 289 ? 37.346 -19.943 -49.939 0.50 73.49 257 TYR D C 1
ATOM 1867 C C B TYR A 1 289 ? 37.418 -19.974 -49.757 0.50 70.78 257 TYR D C 1
ATOM 1868 O O A TYR A 1 289 ? 36.650 -20.369 -49.012 0.50 74.65 257 TYR D O 1
ATOM 1869 O O B TYR A 1 289 ? 36.904 -20.303 -48.681 0.50 69.97 257 TYR D O 1
ATOM 1886 N N . ILE A 1 290 ? 38.067 -18.827 -49.902 1.00 71.51 258 ILE D N 1
ATOM 1887 C CA . ILE A 1 290 ? 38.135 -17.911 -48.800 1.00 70.49 258 ILE D CA 1
ATOM 1888 C C . ILE A 1 290 ? 36.974 -16.888 -48.806 1.00 75.16 258 ILE D C 1
ATOM 1889 O O . ILE A 1 290 ? 36.595 -16.390 -47.752 1.00 77.76 258 ILE D O 1
ATOM 1894 N N . THR A 1 291 ? 36.433 -16.584 -49.988 1.00 78.28 259 THR D N 1
ATOM 1895 C CA . THR A 1 291 ? 35.241 -15.717 -50.182 1.00 83.54 259 THR D CA 1
ATOM 1896 C C . THR A 1 291 ? 34.674 -15.916 -51.580 1.00 86.24 259 THR D C 1
ATOM 1897 O O . THR A 1 291 ? 35.097 -16.825 -52.309 1.00 86.53 259 THR D O 1
ATOM 1901 N N . VAL A 1 292 ? 33.751 -15.027 -51.951 1.00 86.25 260 VAL D N 1
ATOM 1902 C CA . VAL A 1 292 ? 33.081 -15.080 -53.264 1.00 89.16 260 VAL D CA 1
ATOM 1903 C C . VAL A 1 292 ? 32.766 -13.663 -53.833 1.00 91.74 260 VAL D C 1
ATOM 1904 O O . VAL A 1 292 ? 33.428 -12.689 -53.456 1.00 89.67 260 VAL D O 1
ATOM 1907 N N . ASP A 1 293 ? 31.759 -13.587 -54.746 1.00 96.15 261 ASP D N 1
ATOM 1908 C CA . ASP A 1 293 ? 31.338 -12.367 -55.491 1.00 95.31 261 ASP D CA 1
ATOM 1909 C C . ASP A 1 293 ? 29.878 -12.412 -56.040 1.00 102.77 261 ASP D C 1
ATOM 1910 O O . ASP A 1 293 ? 29.594 -12.438 -57.268 1.00 103.05 261 ASP D O 1
ATOM 1915 N N . ASN A 1 297 ? 30.556 -16.670 -56.537 1.00 86.20 265 ASN D N 1
ATOM 1916 C CA . ASN A 1 297 ? 31.776 -17.365 -56.975 1.00 86.29 265 ASN D CA 1
ATOM 1917 C C . ASN A 1 297 ? 33.003 -17.372 -56.006 1.00 83.91 265 ASN D C 1
ATOM 1918 O O . ASN A 1 297 ? 33.531 -16.313 -55.602 1.00 81.90 265 ASN D O 1
ATOM 1923 N N . PRO A 1 298 ? 33.497 -18.576 -55.674 1.00 83.12 266 PRO D N 1
ATOM 1924 C CA . PRO A 1 298 ? 34.616 -18.661 -54.732 1.00 80.01 266 PRO D CA 1
ATOM 1925 C C . PRO A 1 298 ? 35.927 -18.135 -55.309 1.00 79.25 266 PRO D C 1
ATOM 1926 O O . PRO A 1 298 ? 36.077 -18.027 -56.543 1.00 82.60 266 PRO D O 1
ATOM 1930 N N . LEU A 1 299 ? 36.845 -17.782 -54.417 1.00 75.18 267 LEU D N 1
ATOM 1931 C CA . LEU A 1 299 ? 38.152 -17.310 -54.810 1.00 74.61 267 LEU D CA 1
ATOM 1932 C C . LEU A 1 299 ? 39.177 -18.005 -53.939 1.00 73.02 267 LEU D C 1
ATOM 1933 O O . LEU A 1 299 ? 38.981 -18.145 -52.743 1.00 71.55 267 LEU D O 1
ATOM 1938 N N . PHE A 1 300 ? 40.264 -18.443 -54.555 1.00 76.72 268 PHE D N 1
ATOM 1939 C CA . PHE A 1 300 ? 41.346 -19.128 -53.876 1.00 78.57 268 PHE D CA 1
ATOM 1940 C C . PHE A 1 300 ? 42.400 -18.067 -53.519 1.00 76.40 268 PHE D C 1
ATOM 1941 O O . PHE A 1 300 ? 42.559 -17.086 -54.241 1.00 78.97 268 PHE D O 1
ATOM 1946 N N . LEU A 1 301 ? 43.066 -18.216 -52.379 1.00 73.07 269 LEU D N 1
ATOM 1947 C CA . LEU A 1 301 ? 44.174 -17.334 -52.006 1.00 69.18 269 LEU D CA 1
ATOM 1948 C C . LEU A 1 301 ? 45.430 -18.184 -52.112 1.00 68.65 269 LEU D C 1
ATOM 1949 O O . LEU A 1 301 ? 45.579 -19.207 -51.434 1.00 71.36 269 LEU D O 1
ATOM 1954 N N . ASP A 1 302 ? 46.344 -17.745 -52.950 1.00 67.92 270 ASP D N 1
ATOM 1955 C CA . ASP A 1 302 ? 47.526 -18.525 -53.243 1.00 70.23 270 ASP D CA 1
ATOM 1956 C C . ASP A 1 302 ? 48.697 -17.601 -53.364 1.00 69.78 270 ASP D C 1
ATOM 1957 O O . ASP A 1 302 ? 48.850 -16.919 -54.386 1.00 68.50 270 ASP D O 1
ATOM 1962 N N . GLU A 1 303 ? 49.584 -17.635 -52.385 1.00 66.88 271 GLU D N 1
ATOM 1963 C CA . GLU A 1 303 ? 50.664 -16.696 -52.455 1.00 67.77 271 GLU D CA 1
ATOM 1964 C C . GLU A 1 303 ? 51.930 -17.252 -51.813 1.00 65.68 271 GLU D C 1
ATOM 1965 O O . GLU A 1 303 ? 51.852 -18.047 -50.879 1.00 67.69 271 GLU D O 1
ATOM 1971 N N . GLN A 1 304 ? 53.094 -16.845 -52.320 1.00 66.65 272 GLN D N 1
ATOM 1972 C CA . GLN A 1 304 ? 54.376 -17.326 -51.786 1.00 64.41 272 GLN D CA 1
ATOM 1973 C C . GLN A 1 304 ? 55.190 -16.271 -51.044 1.00 60.18 272 GLN D C 1
ATOM 1974 O O . GLN A 1 304 ? 55.554 -15.224 -51.612 1.00 57.02 272 GLN D O 1
ATOM 1978 N N . LEU A 1 305 ? 55.502 -16.550 -49.782 1.00 54.89 273 LEU D N 1
ATOM 1979 C CA . LEU A 1 305 ? 56.279 -15.592 -49.044 1.00 55.52 273 LEU D CA 1
ATOM 1980 C C . LEU A 1 305 ? 57.697 -16.079 -48.859 1.00 55.97 273 LEU D C 1
ATOM 1981 O O . LEU A 1 305 ? 57.923 -17.139 -48.272 1.00 56.89 273 LEU D O 1
ATOM 1984 N N . THR A 1 306 ? 58.646 -15.288 -49.360 1.00 57.74 274 THR D N 1
ATOM 1985 C CA . THR A 1 306 ? 60.057 -15.583 -49.195 1.00 58.43 274 THR D CA 1
ATOM 1986 C C . THR A 1 306 ? 60.500 -15.155 -47.833 1.00 57.55 274 THR D C 1
ATOM 1987 O O . THR A 1 306 ? 60.111 -14.078 -47.354 1.00 55.45 274 THR D O 1
ATOM 1991 N N . ARG A 1 307 ? 61.378 -15.952 -47.240 1.00 56.69 275 ARG D N 1
ATOM 1992 C CA . ARG A 1 307 ? 61.970 -15.571 -45.988 1.00 54.86 275 ARG D CA 1
ATOM 1993 C C . ARG A 1 307 ? 62.456 -14.101 -46.122 1.00 55.18 275 ARG D C 1
ATOM 1994 O O . ARG A 1 307 ? 62.127 -13.244 -45.309 1.00 58.13 275 ARG D O 1
ATOM 2002 N N . ALA A 1 308 ? 63.232 -13.810 -47.147 1.00 55.84 276 ALA D N 1
ATOM 2003 C CA . ALA A 1 308 ? 63.719 -12.439 -47.367 1.00 59.19 276 ALA D CA 1
ATOM 2004 C C . ALA A 1 308 ? 62.610 -11.379 -47.303 1.00 58.10 276 ALA D C 1
ATOM 2005 O O . ALA A 1 308 ? 62.810 -10.307 -46.742 1.00 59.62 276 ALA D O 1
ATOM 2007 N N . GLU A 1 309 ? 61.471 -11.668 -47.929 1.00 58.93 277 GLU D N 1
ATOM 2008 C CA . GLU A 1 309 ? 60.345 -10.746 -47.970 1.00 59.14 277 GLU D CA 1
ATOM 2009 C C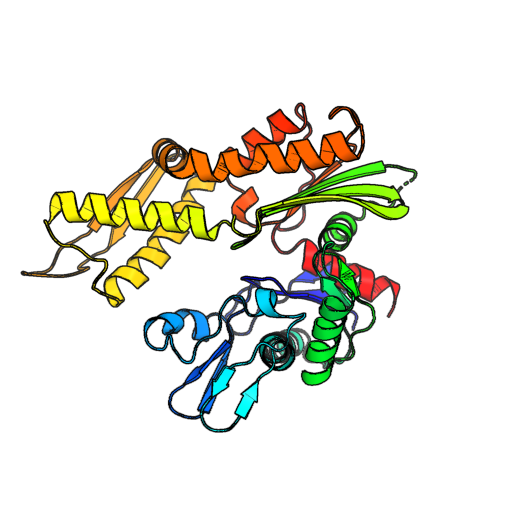 . GLU A 1 309 ? 59.896 -10.615 -46.533 1.00 58.06 277 GLU D C 1
ATOM 2010 O O . GLU A 1 309 ? 59.806 -9.518 -45.994 1.00 56.25 277 GLU D O 1
ATOM 2016 N N . PHE A 1 310 ? 59.676 -11.757 -45.895 1.00 54.12 278 PHE D N 1
ATOM 2017 C CA . PHE A 1 310 ? 59.282 -11.770 -44.532 1.00 49.47 278 PHE D CA 1
ATOM 2018 C C . PHE A 1 310 ? 60.226 -10.899 -43.746 1.00 48.45 278 PHE D C 1
ATOM 2019 O O . PHE A 1 310 ? 59.808 -9.972 -43.098 1.00 52.36 278 PHE D O 1
ATOM 2027 N N . GLN A 1 311 ? 61.513 -11.120 -43.849 1.00 48.61 279 GLN D N 1
ATOM 2028 C CA . GLN A 1 311 ? 62.414 -10.296 -43.069 1.00 48.41 279 GLN D CA 1
ATOM 2029 C C . GLN A 1 311 ? 62.263 -8.826 -43.345 1.00 50.64 279 GLN D C 1
ATOM 2030 O O . GLN A 1 311 ? 62.311 -8.015 -42.431 1.00 54.15 279 GLN D O 1
ATOM 2036 N N . ARG A 1 312 ? 61.992 -8.486 -44.588 1.00 52.69 280 ARG D N 1
ATOM 2037 C CA . ARG A 1 312 ? 61.827 -7.106 -44.974 1.00 54.85 280 ARG D CA 1
ATOM 2038 C C . ARG A 1 312 ? 60.627 -6.431 -44.333 1.00 54.33 280 ARG D C 1
ATOM 2039 O O . ARG A 1 312 ? 60.728 -5.296 -43.889 1.00 57.93 280 ARG D O 1
ATOM 2047 N N . ILE A 1 313 ? 59.481 -7.091 -44.301 1.00 53.47 281 ILE D N 1
ATOM 2048 C CA . ILE A 1 313 ? 58.320 -6.422 -43.739 1.00 56.45 281 ILE D CA 1
ATOM 2049 C C . ILE A 1 313 ? 58.279 -6.554 -42.246 1.00 55.37 281 ILE D C 1
ATOM 2050 O O . ILE A 1 313 ? 57.273 -6.211 -41.618 1.00 60.50 281 ILE D O 1
ATOM 2053 N N . THR A 1 314 ? 59.398 -6.950 -41.671 1.00 50.43 282 THR D N 1
ATOM 2054 C CA . THR A 1 314 ? 59.467 -7.170 -40.246 1.00 45.94 282 THR D CA 1
ATOM 2055 C C . THR A 1 314 ? 60.707 -6.592 -39.585 1.00 47.24 282 THR D C 1
ATOM 2056 O O . THR A 1 314 ? 60.873 -6.612 -38.371 1.00 43.35 282 THR D O 1
ATOM 2060 N N . GLN A 1 315 ? 61.515 -5.971 -40.430 1.00 50.10 283 GLN D N 1
ATOM 2061 C CA . GLN A 1 315 ? 62.781 -5.388 -40.067 1.00 50.08 283 GLN D CA 1
ATOM 2062 C C . GLN A 1 315 ? 62.706 -4.365 -38.908 1.00 49.14 283 GLN D C 1
ATOM 2063 O O . GLN A 1 315 ? 63.596 -4.335 -38.034 1.00 50.28 283 GLN D O 1
ATOM 2069 N N . ASP A 1 316 ? 61.660 -3.541 -38.900 1.00 45.30 284 ASP D N 1
ATOM 2070 C CA . ASP A 1 316 ? 61.486 -2.546 -37.845 1.00 45.33 284 ASP D CA 1
ATOM 2071 C C . ASP A 1 316 ? 61.192 -3.282 -36.532 1.00 43.80 284 ASP D C 1
ATOM 2072 O O . ASP A 1 316 ? 61.671 -2.890 -35.468 1.00 43.65 284 ASP D O 1
ATOM 2077 N N . LEU A 1 317 ? 60.400 -4.345 -36.596 1.00 40.52 285 LEU D N 1
ATOM 2078 C CA . LEU A 1 317 ? 60.119 -5.057 -35.392 1.00 38.95 285 LEU D CA 1
ATOM 2079 C C . LEU A 1 317 ? 61.408 -5.618 -34.866 1.00 41.05 285 LEU D C 1
ATOM 2080 O O . LEU A 1 317 ? 61.678 -5.480 -33.694 1.00 43.13 285 LEU D O 1
ATOM 2085 N N . LEU A 1 318 ? 62.267 -6.165 -35.718 1.00 43.26 286 LEU D N 1
ATOM 2086 C CA . LEU A 1 318 ? 63.490 -6.760 -35.189 1.00 44.65 286 LEU D CA 1
ATOM 2087 C C . LEU A 1 318 ? 64.460 -5.736 -34.603 1.00 49.86 286 LEU D C 1
ATOM 2088 O O . LEU A 1 318 ? 65.054 -5.959 -33.532 1.00 53.56 286 LEU D O 1
ATOM 2093 N N . ASP A 1 319 ? 64.634 -4.633 -35.314 1.00 49.80 287 ASP D N 1
ATOM 2094 C CA . ASP A 1 319 ? 65.539 -3.593 -34.884 1.00 52.43 287 ASP D CA 1
ATOM 2095 C C . ASP A 1 319 ? 65.181 -3.014 -33.538 1.00 51.34 287 ASP D C 1
ATOM 2096 O O . ASP A 1 319 ? 66.020 -2.415 -32.847 1.00 51.15 287 ASP D O 1
ATOM 2101 N N . ARG A 1 320 ? 63.927 -3.209 -33.161 1.00 48.05 288 ARG D N 1
ATOM 2102 C CA . ARG A 1 320 ? 63.411 -2.603 -31.955 1.00 47.26 288 ARG D CA 1
ATOM 2103 C C . ARG A 1 320 ? 64.118 -3.286 -30.758 1.00 49.27 288 ARG D C 1
ATOM 2104 O O . ARG A 1 320 ? 63.992 -2.902 -29.618 1.00 54.19 288 ARG D O 1
ATOM 2112 N N . THR A 1 321 ? 64.916 -4.277 -31.059 1.00 48.55 289 THR D N 1
ATOM 2113 C CA . THR A 1 321 ? 65.649 -5.052 -30.097 1.00 47.50 289 THR D CA 1
ATOM 2114 C C . THR A 1 321 ? 67.054 -4.546 -29.747 1.00 49.93 289 THR D C 1
ATOM 2115 O O . THR A 1 321 ? 67.645 -4.950 -28.751 1.00 49.08 289 THR D O 1
ATOM 2119 N N . ARG A 1 322 ? 67.596 -3.667 -30.573 1.00 51.81 290 ARG D N 1
ATOM 2120 C CA . ARG A 1 322 ? 68.938 -3.164 -30.379 1.00 51.99 290 ARG D CA 1
ATOM 2121 C C . ARG A 1 322 ? 69.107 -2.280 -29.160 1.00 54.54 290 ARG D C 1
ATOM 2122 O O . ARG A 1 322 ? 69.940 -2.556 -28.281 1.00 54.39 290 ARG D O 1
ATOM 2130 N N . LYS A 1 323 ? 68.367 -1.172 -29.156 1.00 54.04 291 LYS D N 1
ATOM 2131 C CA . LYS A 1 323 ? 68.457 -0.225 -28.087 1.00 52.13 291 LYS D CA 1
ATOM 2132 C C . LYS A 1 323 ? 68.314 -0.865 -26.693 1.00 56.52 291 LYS D C 1
ATOM 2133 O O . LYS A 1 323 ? 69.165 -0.621 -25.817 1.00 58.23 291 LYS D O 1
ATOM 2139 N N . PRO A 1 324 ? 67.276 -1.716 -26.476 1.00 53.42 292 PRO D N 1
ATOM 2140 C CA . PRO A 1 324 ? 67.161 -2.285 -25.112 1.00 50.76 292 PRO D CA 1
ATOM 2141 C C . PRO A 1 324 ? 68.351 -3.151 -24.773 1.00 54.36 292 PRO D C 1
ATOM 2142 O O . PRO A 1 324 ? 68.851 -3.103 -23.645 1.00 59.81 292 PRO D O 1
ATOM 2146 N N . PHE A 1 325 ? 68.792 -3.964 -25.727 1.00 54.50 293 PHE D N 1
ATOM 2147 C CA . PHE A 1 325 ? 69.948 -4.799 -25.489 1.00 54.09 293 PHE D CA 1
ATOM 2148 C C . PHE A 1 325 ? 71.089 -3.885 -25.116 1.00 56.34 293 PHE D C 1
ATOM 2149 O O . PHE A 1 325 ? 71.770 -4.105 -24.124 1.00 60.46 293 PHE D O 1
ATOM 2157 N N . GLN A 1 326 ? 71.291 -2.858 -25.925 1.00 56.72 294 GLN D N 1
ATOM 2158 C CA . GLN A 1 326 ? 72.400 -1.964 -25.726 1.00 63.10 294 GLN D CA 1
ATOM 2159 C C . GLN A 1 326 ? 72.349 -1.263 -24.393 1.00 63.25 294 GLN D C 1
ATOM 2160 O O . GLN A 1 326 ? 73.379 -1.017 -23.787 1.00 68.18 294 GLN D O 1
ATOM 2166 N N . SER A 1 327 ? 71.139 -0.935 -23.955 1.00 63.43 295 SER D N 1
ATOM 2167 C CA . SER A 1 327 ? 70.899 -0.269 -22.682 1.00 61.60 295 SER D CA 1
ATOM 2168 C C . SER A 1 327 ? 71.387 -1.126 -21.546 1.00 62.43 295 SER D C 1
ATOM 2169 O O . SER A 1 327 ? 72.219 -0.705 -20.742 1.00 65.44 295 SER D O 1
ATOM 2172 N N . VAL A 1 328 ? 70.845 -2.332 -21.472 1.00 61.36 296 VAL D N 1
ATOM 2173 C CA . VAL A 1 328 ? 71.240 -3.273 -20.426 1.00 62.63 296 VAL D CA 1
ATOM 2174 C C . VAL A 1 328 ? 72.742 -3.384 -20.300 1.00 62.99 296 VAL D C 1
ATOM 2175 O O . VAL A 1 328 ? 73.260 -3.477 -19.194 1.00 63.89 296 VAL D O 1
ATOM 2179 N N . ILE A 1 329 ? 73.428 -3.320 -21.436 1.00 62.92 297 ILE D N 1
ATOM 2180 C CA . ILE A 1 329 ? 74.876 -3.402 -21.461 1.00 67.81 297 ILE D CA 1
ATOM 2181 C C . ILE A 1 329 ? 75.538 -2.177 -20.792 1.00 69.29 297 ILE D C 1
ATOM 2182 O O . ILE A 1 329 ? 76.355 -2.317 -19.867 1.00 71.60 297 ILE D O 1
ATOM 2186 N N . ALA A 1 330 ? 75.155 -0.988 -21.248 1.00 67.03 298 ALA D N 1
ATOM 2187 C CA . ALA A 1 330 ? 75.668 0.272 -20.723 1.00 70.53 298 ALA D CA 1
ATOM 2188 C C . ALA A 1 330 ? 75.424 0.461 -19.195 1.00 75.00 298 ALA D C 1
ATOM 2189 O O . ALA A 1 330 ? 76.320 0.934 -18.469 1.00 72.62 298 ALA D O 1
ATOM 2191 N N . ASP A 1 331 ? 74.220 0.109 -18.722 1.00 74.71 299 ASP D N 1
ATOM 2192 C CA . ASP A 1 331 ? 73.880 0.190 -17.294 1.00 74.05 299 ASP D CA 1
ATOM 2193 C C . ASP A 1 331 ? 74.926 -0.548 -16.497 1.00 75.54 299 ASP D C 1
ATOM 2194 O O . ASP A 1 331 ? 75.489 -0.011 -15.547 1.00 78.75 299 ASP D O 1
ATOM 2199 N N . THR A 1 332 ? 75.183 -1.777 -16.923 1.00 74.29 300 THR D N 1
ATOM 2200 C CA . THR A 1 332 ? 76.140 -2.666 -16.286 1.00 79.88 300 THR D CA 1
ATOM 2201 C C . THR A 1 332 ? 77.582 -2.217 -16.464 1.00 81.85 300 THR D C 1
ATOM 2202 O O . THR A 1 332 ? 78.430 -2.518 -15.621 1.00 80.18 300 THR D O 1
ATOM 2206 N N . GLY A 1 333 ? 77.860 -1.535 -17.574 1.00 83.21 301 GLY D N 1
ATOM 2207 C CA . GLY A 1 333 ? 79.218 -1.075 -17.875 1.00 85.65 301 GLY D CA 1
ATOM 2208 C C . GLY A 1 333 ? 80.049 -2.309 -18.153 1.00 85.62 301 GLY D C 1
ATOM 2209 O O . GLY A 1 333 ? 80.926 -2.678 -17.375 1.00 90.63 301 GLY D O 1
ATOM 2210 N N . ILE A 1 334 ? 79.746 -2.952 -19.270 1.00 81.85 302 ILE D N 1
ATOM 2211 C CA . ILE A 1 334 ? 80.391 -4.178 -19.672 1.00 80.15 302 ILE D CA 1
ATOM 2212 C C . ILE A 1 334 ? 80.684 -4.193 -21.153 1.00 80.71 302 ILE D C 1
ATOM 2213 O O . ILE A 1 334 ? 79.969 -3.579 -21.944 1.00 84.76 302 ILE D O 1
ATOM 2217 N N . SER A 1 335 ? 81.747 -4.880 -21.539 1.00 83.00 303 SER D N 1
ATOM 2218 C CA . SER A 1 335 ? 82.024 -5.036 -22.949 1.00 82.27 303 SER D CA 1
ATOM 2219 C C . SER A 1 335 ? 81.277 -6.330 -23.234 1.00 82.45 303 SER D C 1
ATOM 2220 O O . SER A 1 335 ? 81.152 -7.196 -22.357 1.00 82.15 303 SER D O 1
ATOM 2222 N N . VAL A 1 336 ? 80.725 -6.439 -24.433 1.00 83.63 304 VAL D N 1
ATOM 2223 C CA . VAL A 1 336 ? 80.014 -7.652 -24.841 1.00 80.01 304 VAL D CA 1
ATOM 2224 C C . VAL A 1 336 ? 80.875 -8.907 -24.676 1.00 80.08 304 VAL D C 1
ATOM 2225 O O . VAL A 1 336 ? 80.361 -9.982 -24.378 1.00 77.57 304 VAL D O 1
ATOM 2229 N N . SER A 1 337 ? 82.185 -8.757 -24.841 1.00 80.83 305 SER D N 1
ATOM 2230 C CA . SER A 1 337 ? 83.094 -9.879 -24.710 1.00 83.31 305 SER D CA 1
ATOM 2231 C C . SER A 1 337 ? 83.068 -10.522 -23.308 1.00 85.39 305 SER D C 1
ATOM 2232 O O . SER A 1 337 ? 83.553 -11.637 -23.120 1.00 87.65 305 SER D O 1
ATOM 2235 N N . GLU A 1 338 ? 82.485 -9.839 -22.330 1.00 83.87 306 GLU D N 1
ATOM 2236 C CA . GLU A 1 338 ? 82.451 -10.364 -20.969 1.00 82.58 306 GLU D CA 1
ATOM 2237 C C . GLU A 1 338 ? 81.142 -11.088 -20.615 1.00 78.07 306 GLU D C 1
ATOM 2238 O O . GLU A 1 338 ? 80.878 -11.367 -19.441 1.00 74.10 306 GLU D O 1
ATOM 2244 N N . ILE A 1 339 ? 80.301 -11.346 -21.612 1.00 75.24 307 ILE D N 1
ATOM 2245 C CA . ILE A 1 339 ? 79.072 -12.080 -21.376 1.00 71.93 307 ILE D CA 1
ATOM 2246 C C . ILE A 1 339 ? 79.515 -13.540 -21.354 1.00 74.74 307 ILE D C 1
ATOM 2247 O O . ILE A 1 339 ? 80.111 -14.018 -22.322 1.00 71.85 307 ILE D O 1
ATOM 2252 N N . ASP A 1 340 ? 79.233 -14.255 -20.272 1.00 72.63 308 ASP D N 1
ATOM 2253 C CA . ASP A 1 340 ? 79.637 -15.651 -20.202 1.00 70.40 308 ASP D CA 1
ATOM 2254 C C . ASP A 1 340 ? 78.648 -16.528 -20.935 1.00 68.99 308 ASP D C 1
ATOM 2255 O O . ASP A 1 340 ? 79.038 -17.444 -21.628 1.00 69.47 308 ASP D O 1
ATOM 2260 N N . HIS A 1 341 ? 77.360 -16.224 -20.809 1.00 67.70 309 HIS D N 1
ATOM 2261 C CA . HIS A 1 341 ? 76.334 -16.995 -21.483 1.00 63.64 309 HIS D CA 1
ATOM 2262 C C . HIS A 1 341 ? 75.139 -16.152 -21.862 1.00 61.14 309 HIS D C 1
ATOM 2263 O O . HIS A 1 341 ? 74.844 -15.146 -21.216 1.00 62.18 309 HIS D O 1
ATOM 2270 N N . VAL A 1 342 ? 74.454 -16.587 -22.916 1.00 57.94 310 VAL D N 1
ATOM 2271 C CA . VAL A 1 342 ? 73.207 -15.989 -23.368 1.00 55.11 310 VAL D CA 1
ATOM 2272 C C . VAL A 1 342 ? 72.189 -17.078 -23.533 1.00 54.49 310 VAL D C 1
ATOM 2273 O O . VAL A 1 342 ? 72.494 -18.138 -24.079 1.00 60.37 310 VAL D O 1
ATOM 2277 N N . VAL A 1 343 ? 70.994 -16.848 -23.019 1.00 50.40 311 VAL D N 1
ATOM 2278 C CA . VAL A 1 343 ? 69.997 -17.881 -23.120 1.00 47.51 311 VAL D CA 1
ATOM 2279 C C . VAL A 1 343 ? 68.785 -17.208 -23.698 1.00 45.94 311 VAL D C 1
ATOM 2280 O O . VAL A 1 343 ? 68.338 -16.102 -23.261 1.00 43.57 311 VAL D O 1
ATOM 2284 N N . LEU A 1 344 ? 68.245 -17.897 -24.677 1.00 43.50 312 LEU D N 1
ATOM 2285 C CA . LEU A 1 344 ? 67.133 -17.379 -25.381 1.00 43.75 312 LEU D CA 1
ATOM 2286 C C . LEU A 1 344 ? 65.829 -17.893 -24.863 1.00 44.71 312 LEU D C 1
ATOM 2287 O O . LEU A 1 344 ? 65.625 -19.074 -24.847 1.00 48.09 312 LEU D O 1
ATOM 2292 N N . VAL A 1 345 ? 64.935 -16.992 -24.472 1.00 43.91 313 VAL D N 1
ATOM 2293 C CA . VAL A 1 345 ? 63.586 -17.369 -24.055 1.00 40.41 313 VAL D CA 1
ATOM 2294 C C . VAL A 1 345 ? 62.671 -16.866 -25.179 1.00 38.07 313 VAL D C 1
ATOM 2295 O O . VAL A 1 345 ? 62.886 -15.792 -25.691 1.00 36.45 313 VAL D O 1
ATOM 2299 N N . GLY A 1 346 ? 61.613 -17.593 -25.507 1.00 39.11 314 GLY D N 1
ATOM 2300 C CA . GLY A 1 346 ? 60.680 -17.153 -26.530 1.00 37.69 314 GLY D CA 1
ATOM 2301 C C . GLY A 1 346 ? 60.728 -18.045 -27.743 1.00 43.32 314 GLY D C 1
ATOM 2302 O O . GLY A 1 346 ? 61.811 -18.280 -28.356 1.00 40.66 314 GLY D O 1
ATOM 2303 N N . GLY A 1 347 ? 59.579 -18.619 -28.086 1.00 47.66 315 GLY D N 1
ATOM 2304 C CA . GLY A 1 347 ? 59.553 -19.404 -29.341 1.00 49.17 315 GLY D CA 1
ATOM 2305 C C . GLY A 1 347 ? 60.025 -18.555 -30.547 1.00 49.71 315 GLY D C 1
ATOM 2306 O O . GLY A 1 347 ? 60.706 -19.065 -31.451 1.00 46.33 315 GLY D O 1
ATOM 2307 N N . SER A 1 348 ? 59.763 -17.238 -30.549 1.00 48.09 316 SER D N 1
ATOM 2308 C CA . SER A 1 348 ? 60.182 -16.478 -31.726 1.00 51.83 316 SER D CA 1
ATOM 2309 C C . SER A 1 348 ? 61.660 -16.121 -31.828 1.00 52.60 316 SER D C 1
ATOM 2310 O O . SER A 1 348 ? 62.089 -15.357 -32.682 1.00 55.92 316 SER D O 1
ATOM 2313 N N . THR A 1 349 ? 62.445 -16.710 -30.957 1.00 55.99 317 THR D N 1
ATOM 2314 C CA . THR A 1 349 ? 63.879 -16.567 -30.989 1.00 50.41 317 THR D CA 1
ATOM 2315 C C . THR A 1 349 ? 64.397 -17.589 -32.007 1.00 52.56 317 THR D C 1
ATOM 2316 O O . THR A 1 349 ? 65.544 -17.540 -32.496 1.00 52.78 317 THR D O 1
ATOM 2320 N N . ARG A 1 350 ? 63.517 -18.516 -32.348 1.00 51.80 318 ARG D N 1
ATOM 2321 C CA . ARG A 1 350 ? 63.828 -19.574 -33.288 1.00 53.83 318 ARG D CA 1
ATOM 2322 C C . ARG A 1 350 ? 64.132 -18.927 -34.655 1.00 53.13 318 ARG D C 1
ATOM 2323 O O . ARG A 1 350 ? 64.856 -19.472 -35.444 1.00 60.44 318 ARG D O 1
ATOM 2331 N N . MET A 1 351 ? 63.569 -17.755 -34.932 1.00 51.03 319 MET D N 1
ATOM 2332 C CA . MET A 1 351 ? 63.759 -17.077 -36.214 1.00 49.76 319 MET D CA 1
ATOM 2333 C C . MET A 1 351 ? 65.190 -16.787 -36.521 1.00 52.95 319 MET D C 1
ATOM 2334 O O . MET A 1 351 ? 65.924 -16.249 -35.702 1.00 60.48 319 MET D O 1
ATOM 2339 N N . PRO A 1 352 ? 65.586 -17.136 -37.724 1.00 55.29 320 PRO D N 1
ATOM 2340 C CA . PRO A 1 352 ? 66.957 -16.944 -38.142 1.00 60.00 320 PRO D CA 1
ATOM 2341 C C . PRO A 1 352 ? 67.425 -15.510 -37.912 1.00 57.15 320 PRO D C 1
ATOM 2342 O O . PRO A 1 352 ? 68.484 -15.266 -37.305 1.00 61.67 320 PRO D O 1
ATOM 2346 N N . ALA A 1 353 ? 66.623 -14.569 -38.360 1.00 52.25 321 ALA D N 1
ATOM 2347 C CA . ALA A 1 353 ? 66.999 -13.191 -38.207 1.00 52.35 321 ALA D CA 1
ATOM 2348 C C . ALA A 1 353 ? 67.337 -12.852 -36.777 1.00 51.77 321 ALA D C 1
ATOM 2349 O O . ALA A 1 353 ? 68.305 -12.131 -36.548 1.00 52.96 321 ALA D O 1
ATOM 2351 N N . VAL A 1 354 ? 66.584 -13.367 -35.801 1.00 49.39 322 VAL D N 1
ATOM 2352 C CA . VAL A 1 354 ? 66.918 -12.964 -34.449 1.00 52.51 322 VAL D CA 1
ATOM 2353 C C . VAL A 1 354 ? 68.242 -13.584 -34.060 1.00 55.54 322 VAL D C 1
ATOM 2354 O O . VAL A 1 354 ? 69.120 -12.917 -33.496 1.00 56.11 322 VAL D O 1
ATOM 2358 N N . THR A 1 355 ? 68.403 -14.852 -34.417 1.00 54.09 323 THR 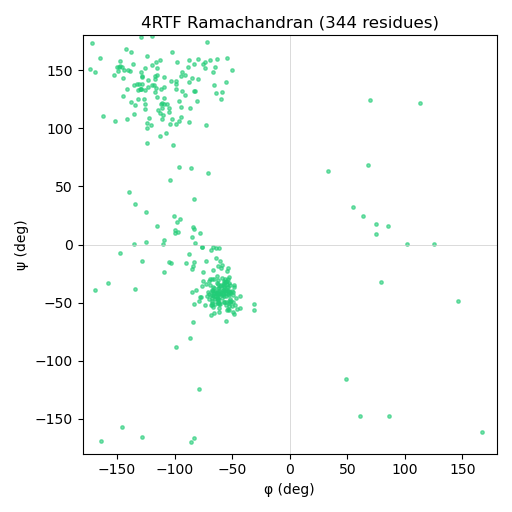D N 1
ATOM 2359 C CA . THR A 1 355 ? 69.625 -15.514 -34.120 1.00 57.87 323 THR D CA 1
ATOM 2360 C C . THR A 1 355 ? 70.767 -14.727 -34.688 1.00 56.89 323 THR D C 1
ATOM 2361 O O . THR A 1 355 ? 71.704 -14.402 -33.980 1.00 58.39 323 THR D O 1
ATOM 2365 N N . ASP A 1 356 ? 70.664 -14.358 -35.949 1.00 58.12 324 ASP D N 1
ATOM 2366 C CA . ASP A 1 356 ? 71.747 -13.612 -36.557 1.00 61.84 324 ASP D CA 1
ATOM 2367 C C . ASP A 1 356 ? 72.020 -12.333 -35.816 1.00 66.04 324 ASP D C 1
ATOM 2368 O O . ASP A 1 356 ? 73.181 -11.982 -35.581 1.00 74.85 324 ASP D O 1
ATOM 2373 N N . LEU A 1 357 ? 70.948 -11.645 -35.425 1.00 59.23 325 LEU D N 1
ATOM 2374 C CA . LEU A 1 357 ? 71.098 -10.402 -34.752 1.00 53.98 325 LEU D CA 1
ATOM 2375 C C . LEU A 1 357 ? 71.734 -10.606 -33.409 1.00 57.19 325 LEU D C 1
ATOM 2376 O O . LEU A 1 357 ? 72.627 -9.846 -33.017 1.00 59.88 325 LEU D O 1
ATOM 2381 N N . VAL A 1 358 ? 71.277 -11.619 -32.682 1.00 53.90 326 VAL D N 1
ATOM 2382 C CA . VAL A 1 358 ? 71.839 -11.847 -31.372 1.00 53.24 326 VAL D CA 1
ATOM 2383 C C . VAL A 1 358 ? 73.319 -12.129 -31.508 1.00 56.53 326 VAL D C 1
ATOM 2384 O O . VAL A 1 358 ? 74.119 -11.624 -30.715 1.00 58.59 326 VAL D O 1
ATOM 2388 N N . LYS A 1 359 ? 73.682 -12.913 -32.518 1.00 53.72 327 LYS D N 1
ATOM 2389 C CA . LYS A 1 359 ? 75.076 -13.215 -32.721 1.00 59.37 327 LYS D CA 1
ATOM 2390 C C . LYS A 1 359 ? 75.839 -11.910 -32.814 1.00 62.27 327 LYS D C 1
ATOM 2391 O O . LYS A 1 359 ? 76.724 -11.677 -31.983 1.00 66.70 327 LYS D O 1
ATOM 2393 N N . GLU A 1 360 ? 75.463 -11.012 -33.732 1.00 63.04 328 GLU D N 1
ATOM 2394 C CA . GLU A 1 360 ? 76.234 -9.754 -33.834 1.00 66.36 328 GLU D CA 1
ATOM 2395 C C . GLU A 1 360 ? 76.220 -8.874 -32.604 1.00 64.83 328 GLU D C 1
ATOM 2396 O O . GLU A 1 360 ? 77.235 -8.269 -32.282 1.00 68.25 328 GLU D O 1
ATOM 2402 N N . LEU A 1 361 ? 75.103 -8.788 -31.901 1.00 59.26 329 LEU D N 1
ATOM 2403 C CA . LEU A 1 361 ? 75.124 -7.928 -30.721 1.00 60.74 329 LEU D CA 1
ATOM 2404 C C . LEU A 1 361 ? 76.059 -8.521 -29.670 1.00 63.85 329 LEU D C 1
ATOM 2405 O O . LEU A 1 361 ? 76.767 -7.787 -28.995 1.00 66.00 329 LEU D O 1
ATOM 2410 N N . THR A 1 362 ? 76.074 -9.849 -29.565 1.00 64.29 330 THR D N 1
ATOM 2411 C CA . THR A 1 362 ? 76.857 -10.531 -28.547 1.00 65.68 330 THR D CA 1
ATOM 2412 C C . THR A 1 362 ? 78.313 -10.780 -28.942 1.00 72.35 330 THR D C 1
ATOM 2413 O O . THR A 1 362 ? 79.051 -11.462 -28.228 1.00 71.98 330 THR D O 1
ATOM 2416 N N . GLY A 1 363 ? 78.727 -10.244 -30.085 1.00 72.64 331 GLY D N 1
ATOM 2417 C CA . GLY A 1 363 ? 80.106 -10.423 -30.528 1.00 72.96 331 GLY D CA 1
ATOM 2418 C C . GLY A 1 363 ? 80.446 -11.801 -31.074 1.00 74.23 331 GLY D C 1
ATOM 2419 O O . GLY A 1 363 ? 81.624 -12.146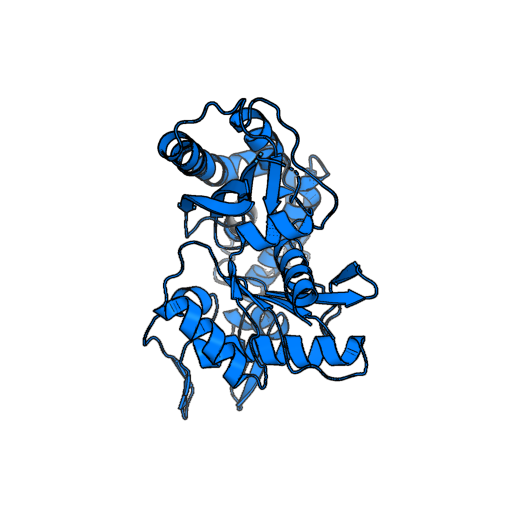 -31.172 1.00 76.37 331 GLY D O 1
ATOM 2420 N N . GLY A 1 364 ? 79.423 -12.581 -31.440 1.00 70.42 332 GLY D N 1
ATOM 2421 C CA . GLY A 1 364 ? 79.606 -13.920 -31.990 1.00 66.82 332 GLY D CA 1
ATOM 2422 C C . GLY A 1 364 ? 79.359 -15.076 -31.033 1.00 68.29 332 GLY D C 1
ATOM 2423 O O . GLY A 1 364 ? 79.500 -16.223 -31.421 1.00 71.58 332 GLY D O 1
ATOM 2424 N N . LYS A 1 365 ? 78.991 -14.775 -29.787 1.00 69.25 333 LYS D N 1
ATOM 2425 C CA . LYS A 1 365 ? 78.733 -15.772 -28.746 1.00 69.81 333 LYS D CA 1
ATOM 2426 C C . LYS A 1 365 ? 77.553 -16.673 -29.079 1.00 70.80 333 LYS D C 1
ATOM 2427 O O . LYS A 1 365 ? 76.491 -16.180 -29.405 1.00 77.61 333 LYS D O 1
ATOM 2433 N N . GLU A 1 366 ? 77.707 -17.985 -28.980 1.00 74.59 334 GLU D N 1
ATOM 2434 C CA . GLU A 1 366 ? 76.560 -18.873 -29.226 1.00 74.56 334 GLU D CA 1
ATOM 2435 C C . GLU A 1 366 ? 75.673 -19.034 -27.991 1.00 70.03 334 GLU D C 1
ATOM 2436 O O . GLU A 1 366 ? 76.157 -19.303 -26.908 1.00 72.56 334 GLU D O 1
ATOM 2442 N N . PRO A 1 367 ? 74.360 -18.897 -28.160 1.00 64.81 335 PRO D N 1
ATOM 2443 C CA . PRO A 1 367 ? 73.486 -19.044 -27.005 1.00 61.99 335 PRO D CA 1
ATOM 2444 C C . PRO A 1 367 ? 73.375 -20.500 -26.594 1.00 64.50 335 PRO D C 1
ATOM 2445 O O . PRO A 1 367 ? 73.626 -21.385 -27.404 1.00 69.76 335 PRO D O 1
ATOM 2449 N N . ASN A 1 368 ? 73.032 -20.758 -25.343 1.00 58.64 336 ASN D N 1
ATOM 2450 C CA . ASN A 1 368 ? 72.843 -22.124 -24.930 1.00 57.89 336 ASN D CA 1
ATOM 2451 C C . ASN A 1 368 ? 71.637 -22.718 -25.691 1.00 57.03 336 ASN D C 1
ATOM 2452 O O . ASN A 1 368 ? 70.795 -21.983 -26.183 1.00 60.48 336 ASN D O 1
ATOM 2457 N N . LYS A 1 369 ? 71.595 -24.020 -25.898 1.00 56.05 337 LYS D N 1
ATOM 2458 C CA . LYS A 1 369 ? 70.407 -24.621 -26.477 1.00 55.34 337 LYS D CA 1
ATOM 2459 C C . LYS A 1 369 ? 70.247 -25.852 -25.648 1.00 54.64 337 LYS D C 1
ATOM 2460 O O . LYS A 1 369 ? 71.182 -26.281 -24.994 1.00 55.26 337 LYS D O 1
ATOM 2466 N N . GLY A 1 370 ? 69.081 -26.465 -25.740 1.00 52.89 338 GLY D N 1
ATOM 2467 C CA . GLY A 1 370 ? 68.796 -27.677 -25.003 1.00 51.70 338 GLY D CA 1
ATOM 2468 C C . GLY A 1 370 ? 67.339 -27.732 -24.596 1.00 50.89 338 GLY D C 1
ATOM 2469 O O . GLY A 1 370 ? 66.694 -28.728 -24.832 1.00 52.57 338 GLY D O 1
ATOM 2470 N N . VAL A 1 371 ? 66.835 -26.636 -24.016 1.00 51.40 339 VAL D N 1
ATOM 2471 C CA . VAL A 1 371 ? 65.468 -26.492 -23.524 1.00 50.83 339 VAL D CA 1
ATOM 2472 C C . VAL A 1 371 ? 64.609 -25.745 -24.549 1.00 53.12 339 VAL D C 1
ATOM 2473 O O . VAL A 1 371 ? 65.076 -24.811 -25.246 1.00 50.06 339 VAL D O 1
ATOM 2477 N N . ASN A 1 372 ? 63.363 -26.175 -24.712 1.00 54.48 340 ASN D N 1
ATOM 2478 C CA . ASN A 1 372 ? 62.547 -25.500 -25.688 1.00 50.62 340 ASN D CA 1
ATOM 2479 C C . ASN A 1 372 ? 62.504 -24.054 -25.216 1.00 53.73 340 ASN D C 1
ATOM 2480 O O . ASN A 1 372 ? 62.126 -23.772 -24.074 1.00 52.11 340 ASN D O 1
ATOM 2485 N N . PRO A 1 373 ? 62.882 -23.117 -26.098 1.00 54.25 341 PRO D N 1
ATOM 2486 C CA . PRO A 1 373 ? 62.962 -21.743 -25.653 1.00 49.05 341 PRO D CA 1
ATOM 2487 C C . PRO A 1 373 ? 61.680 -21.188 -25.196 1.00 48.76 341 PRO D C 1
ATOM 2488 O O . PRO A 1 373 ? 61.647 -20.022 -24.759 1.00 56.66 341 PRO D O 1
ATOM 2492 N N . ASP A 1 374 ? 60.599 -21.929 -25.279 1.00 45.70 342 ASP D N 1
ATOM 2493 C CA . ASP A 1 374 ? 59.469 -21.260 -24.715 1.00 48.98 342 ASP D CA 1
ATOM 2494 C C . ASP A 1 374 ? 58.839 -22.128 -23.654 1.00 52.72 342 ASP D C 1
ATOM 2495 O O . ASP A 1 374 ? 57.659 -22.080 -23.388 1.00 55.94 342 ASP D O 1
ATOM 2500 N N . GLU A 1 375 ? 59.692 -22.955 -23.061 1.00 57.62 343 GLU D N 1
ATOM 2501 C CA . GLU A 1 375 ? 59.350 -23.826 -21.982 1.00 53.16 343 GLU D CA 1
ATOM 2502 C C . GLU A 1 375 ? 60.402 -23.535 -20.917 1.00 54.72 343 GLU D C 1
ATOM 2503 O O . GLU A 1 375 ? 60.218 -23.816 -19.715 1.00 54.37 343 GLU D O 1
ATOM 2509 N N . VAL A 1 376 ? 61.450 -22.844 -21.348 1.00 50.99 344 VAL D N 1
ATOM 2510 C CA . VAL A 1 376 ? 62.557 -22.499 -20.483 1.00 54.29 344 VAL D CA 1
ATOM 2511 C C . VAL A 1 376 ? 62.216 -21.844 -19.123 1.00 59.49 344 VAL D C 1
ATOM 2512 O O . VAL A 1 376 ? 62.899 -22.152 -18.131 1.00 61.32 344 VAL D O 1
ATOM 2516 N N . VAL A 1 377 ? 61.235 -20.928 -19.040 1.00 54.11 345 VAL D N 1
ATOM 2517 C CA . VAL A 1 377 ? 61.021 -20.319 -17.720 1.00 54.00 345 VAL D CA 1
ATOM 2518 C C . VAL A 1 377 ? 60.260 -21.306 -16.844 1.00 57.16 345 VAL D C 1
ATOM 2519 O O . VAL A 1 377 ? 60.668 -21.556 -15.723 1.00 63.14 345 VAL D O 1
ATOM 2523 N N . ALA A 1 378 ? 59.213 -21.937 -17.382 1.00 57.14 346 ALA D N 1
ATOM 2524 C CA . ALA A 1 378 ? 58.438 -22.908 -16.621 1.00 53.34 346 ALA D CA 1
ATOM 2525 C C . ALA A 1 378 ? 59.385 -23.976 -16.127 1.00 57.68 346 ALA D C 1
ATOM 2526 O O . ALA A 1 378 ? 59.266 -24.442 -15.004 1.00 66.30 346 ALA D O 1
ATOM 2528 N N . VAL A 1 379 ? 60.347 -24.371 -16.948 1.00 56.06 347 VAL D N 1
ATOM 2529 C CA . VAL A 1 379 ? 61.286 -25.391 -16.504 1.00 55.14 347 VAL D CA 1
ATOM 2530 C C . VAL A 1 379 ? 62.156 -24.919 -15.379 1.00 55.40 347 VAL D C 1
ATOM 2531 O O . VAL A 1 379 ? 62.391 -25.656 -14.460 1.00 59.30 347 VAL D O 1
ATOM 2535 N N . GLY A 1 380 ? 62.658 -23.705 -15.458 1.00 54.50 348 GLY D N 1
ATOM 2536 C CA . GLY A 1 380 ? 63.464 -23.185 -14.378 1.00 59.65 348 GLY D CA 1
ATOM 2537 C C . GLY A 1 380 ? 62.591 -23.262 -13.122 1.00 66.01 348 GLY D C 1
ATOM 2538 O O . GLY A 1 380 ? 63.026 -23.740 -12.063 1.00 70.38 348 GLY D O 1
ATOM 2539 N N . ALA A 1 381 ? 61.330 -22.847 -13.268 1.00 64.58 349 ALA D N 1
ATOM 2540 C CA . ALA A 1 381 ? 60.345 -22.860 -12.175 1.00 63.58 349 ALA D CA 1
ATOM 2541 C C . ALA A 1 381 ? 60.209 -24.207 -11.481 1.00 64.69 349 ALA D C 1
ATOM 2542 O O . ALA A 1 381 ? 60.385 -24.276 -10.275 1.00 67.05 349 ALA D O 1
ATOM 2544 N N . ALA A 1 382 ? 59.900 -25.273 -12.218 1.00 65.21 350 ALA D N 1
ATOM 2545 C CA . ALA A 1 382 ? 59.772 -26.591 -11.572 1.00 70.65 350 ALA D CA 1
ATOM 2546 C C . ALA A 1 382 ? 61.072 -26.960 -10.876 1.00 72.17 350 ALA D C 1
ATOM 2547 O O . ALA A 1 382 ? 61.064 -27.652 -9.848 1.00 75.86 350 ALA D O 1
ATOM 2549 N N . LEU A 1 383 ? 62.183 -26.451 -11.401 1.00 71.08 351 LEU D N 1
ATOM 2550 C CA . LEU A 1 383 ? 63.472 -26.701 -10.763 1.00 77.46 351 LEU D CA 1
ATOM 2551 C C . LEU A 1 383 ? 63.602 -26.023 -9.396 1.00 77.72 351 LEU D C 1
ATOM 2552 O O . LEU A 1 383 ? 64.042 -26.645 -8.443 1.00 82.69 351 LEU D O 1
ATOM 2557 N N . GLN A 1 384 ? 63.224 -24.753 -9.304 1.00 75.23 352 GLN D N 1
ATOM 2558 C CA . GLN A 1 384 ? 63.290 -24.055 -8.031 1.00 79.25 352 GLN D CA 1
ATOM 2559 C C . GLN A 1 384 ? 62.306 -24.681 -7.041 1.00 80.03 352 GLN D C 1
ATOM 2560 O O . GLN A 1 384 ? 62.640 -24.864 -5.884 1.00 79.42 352 GLN D O 1
ATOM 2566 N N . ALA A 1 385 ? 61.109 -25.017 -7.524 1.00 78.20 353 ALA D N 1
ATOM 2567 C CA . ALA A 1 385 ? 60.079 -25.675 -6.733 1.00 79.18 353 ALA D CA 1
ATOM 2568 C C . ALA A 1 385 ? 60.637 -26.997 -6.220 1.00 85.85 353 ALA D C 1
ATOM 2569 O O . ALA A 1 385 ? 60.114 -27.598 -5.281 1.00 93.29 353 ALA D O 1
ATOM 2571 N N . GLY A 1 386 ? 61.708 -27.453 -6.850 1.00 86.13 354 GLY D N 1
ATOM 2572 C CA . GLY A 1 386 ? 62.321 -28.701 -6.466 1.00 91.37 354 GLY D CA 1
ATOM 2573 C C . GLY A 1 386 ? 63.283 -28.479 -5.335 1.00 93.86 354 GLY D C 1
ATOM 2574 O O . GLY A 1 386 ? 63.356 -29.291 -4.417 1.00 106.66 354 GLY D O 1
ATOM 2575 N N . VAL A 1 387 ? 64.034 -27.388 -5.410 1.00 89.89 355 VAL D N 1
ATOM 2576 C CA . VAL A 1 387 ? 65.001 -27.054 -4.367 1.00 97.60 355 VAL D CA 1
ATOM 2577 C C . VAL A 1 387 ? 64.291 -26.975 -3.010 1.00 107.67 355 VAL D C 1
ATOM 2578 O O . VAL A 1 387 ? 64.861 -27.282 -1.954 1.00 103.98 355 VAL D O 1
ATOM 2582 N N . LEU A 1 388 ? 63.019 -26.605 -3.061 1.00 66.34 356 LEU D N 1
ATOM 2583 C CA . LEU A 1 388 ? 62.211 -26.524 -1.859 1.00 87.51 356 LEU D CA 1
ATOM 2584 C C . LEU A 1 388 ? 61.484 -27.695 -1.215 1.00 85.82 356 LEU D C 1
ATOM 2585 O O . LEU A 1 388 ? 61.862 -28.109 -0.113 1.00 94.39 356 LEU D O 1
ATOM 2590 N N . LYS A 1 389 ? 60.473 -28.226 -1.912 1.00 73.42 357 LYS D N 1
ATOM 2591 C CA . LYS A 1 389 ? 59.879 -29.570 -1.799 1.00 70.56 357 LYS D CA 1
ATOM 2592 C C . LYS A 1 389 ? 60.925 -30.694 -1.877 1.00 79.79 357 LYS D C 1
ATOM 2593 O O . LYS A 1 389 ? 61.188 -31.406 -0.904 1.00 70.45 357 LYS D O 1
#

Secondary structure (DSSP, 8-state):
--EEEEE-SSEEEEEEEETTEEEE---TTS-S-EE-EEEE-TTS-EEESHHHHHHTTTTGGGEEE-GGGGTTS--EEEETTEEEEHHHHHHHHHHHHHHHHHHHHSS---EEEEEE-TT--HHHHHHHHHHHHHTT-EEEEEEEHHHHHHHHTT-----EEEEEEEE-SS-EEEEEEEE---EEEEEEEEETT--HHHHHHHHHHHHHHHHHHHH----TT-HHHHHHHHHHHHHHHHHTTT-SEEEEEEEEEE----EEEEEEEEHHHHHHTTHHHHHTTHHHHHHHHHHHT--GGG--EEEEESGGGSSHHHHHHHHHHTTTPPPP-SS-TTTHHHHHHHHHHHHH-

B-factor: mean 70.33, std 19.46, range [34.17, 153.1]

Nearest PDB structures (foldseek):
  4rtf-assembly1_D  TM=1.003E+00  e=1.530E-74  Mycobacterium tuberculosis H37Rv
  8gb3-assembly1_D  TM=9.702E-01  e=1.047E-55  Mycobacterium tuberculosis
  4kbo-assembly1_A  TM=9.709E-01  e=4.302E-49  Homo sapiens
  6cz1-assembly2_B  TM=9.513E-01  e=1.328E-46  Homo sapiens
  5umb-assembly4_D  TM=9.540E-01  e=2.580E-44  Plasmodium falciparum NF54

Foldseek 3Di:
DQKFKELDQFKIWIWAADPLRIDTFAFPVGHSIFTLKWFAPPVGDIDGGPVLVVCCVVRVLGMDGSLLVQQLHPDWHDDPPDTARSLNSSLVNVLRNQVRVCVVVVHHAAEFEYEDAPVDDPSRQVSPCSSCVSNNHHYDYYYYQVLLLCLLVPPQDAKAWEWEWEAAQAWTKIWIWICRNDIDTQFIFTDRGAHVVVLLVLQLVVLQVVVCVPVVDGCPPPPQLSSVSSVQSVVQLVVLLPDQKDWDWAWQSDPVDGDIRIDMDGNVNSCVSCVVSLVVRPVRNVVNCVSVVHDLQRHPAYAYAYQVCSHPVNQVVVCVVSVNDDHDDDDRNHCSSRSSGSSVSVVPD